Protein AF-A0A174CS62-F1 (afdb_monomer)

Secondary structure (DSSP, 8-state):
---EEE-TTS-EEETTT-SS-TTTTS---------------------------------S--------------PPPHHHHHHHHHHHHHHHHHHHHHHHHHHHHHHHHHHHHHTS--S-------TTS-PPP-EEEEE-SSTTTT-EEEE-SEEEEEESSTTSSEE-TT-TTS-SS-SEEEEEETTTTEEEEEEPTT--EEETTEE--S-EEE-TT-EEEETTEEEEEEESS-TT--PPPTT-

InterPro domains:
  IPR000253 Forkhead-associated (FHA) domain [PF00498] (157-223)
  IPR000253 Forkhead-associated (FHA) domain [PS50006] (156-208)
  IPR008984 SMAD/FHA domain superfamily [SSF49879] (133-232)

pLDDT: mean 73.74, std 23.99, range [27.53, 98.69]

Solvent-accessible surface area (backbone atoms only — not comparable to full-atom values): 15479 Å² total; per-residue (Å²): 135,86,50,74,46,69,45,97,91,67,51,76,40,45,56,84,81,35,96,60,66,82,66,72,79,65,77,84,78,92,79,86,91,81,88,85,84,88,86,89,84,83,90,82,92,82,90,71,87,79,82,83,78,84,82,75,85,80,79,86,88,76,90,74,85,73,79,88,71,87,73,77,82,74,75,79,54,72,69,58,55,53,51,52,53,51,52,50,49,56,49,52,52,53,52,49,54,54,50,53,54,50,50,52,53,52,51,54,52,50,57,63,58,63,77,79,48,103,59,94,64,86,77,80,74,48,96,82,76,60,83,62,69,36,25,34,41,32,26,73,40,75,94,56,47,75,44,74,40,76,33,47,70,39,75,33,36,27,13,30,32,90,89,33,72,40,60,46,71,87,43,85,68,35,39,53,57,60,31,28,31,44,32,34,41,82,91,77,52,45,36,30,41,34,63,24,86,96,45,75,34,28,47,80,88,39,78,48,87,58,73,40,79,58,54,68,70,39,48,40,32,51,48,87,41,36,27,35,32,41,58,54,41,48,91,90,42,66,90,74,68,99,84,121

Mean predicted aligned error: 19.92 Å

Radius of gyration: 28.4 Å; Cα contacts (8 Å, |Δi|>4): 312; chains: 1; bounding box: 66×58×74 Å

Organism: NCBI:txid39488

Sequence (244 aa):
MSRLVKCENGHFYDADKYAKCPNCSRGAGPKKDVVMEGGISTDLDDVKTVAMNIRGNIKSGRSVRIPKVSGRTVKPSNEILAKEEQRMRELQEKIKEHKDSLGEQVTLAKESYEIDNDKTVAVHVFENGIEPVVGWLVCVNGEEKGRDYRLIRGRNRIGRDSDMDVTIRKDQKVTREEHCSVVYDEKSNLTFLVPGNGTLTYYKGEMLRQPQQLCSGDAVEIGETKFIFISFCEGERVWKNEEE

Structure (mmCIF, N/CA/C/O backbone):
data_AF-A0A174CS62-F1
#
_entry.id   AF-A0A174CS62-F1
#
loop_
_atom_site.group_PDB
_atom_site.id
_atom_site.type_symbol
_atom_site.label_atom_id
_atom_site.label_alt_id
_atom_site.label_comp_id
_atom_site.label_asym_id
_atom_site.label_entity_id
_atom_site.label_seq_id
_atom_site.pdbx_PDB_ins_code
_atom_site.Cartn_x
_atom_site.Cartn_y
_atom_site.Cartn_z
_atom_site.occupancy
_atom_site.B_iso_or_equiv
_atom_site.auth_seq_id
_atom_site.auth_comp_id
_atom_site.auth_asym_id
_atom_site.auth_atom_id
_atom_site.pdbx_PDB_model_num
ATOM 1 N N . MET A 1 1 ? -30.212 -15.989 -20.947 1.00 57.16 1 MET A N 1
ATOM 2 C CA . MET A 1 1 ? -29.300 -14.856 -20.680 1.00 57.16 1 MET A CA 1
ATOM 3 C C . MET A 1 1 ? -29.915 -14.087 -19.526 1.00 57.16 1 MET A C 1
ATOM 5 O O . MET A 1 1 ? -31.086 -13.771 -19.636 1.00 57.16 1 MET A O 1
ATOM 9 N N . SER A 1 2 ? -29.207 -13.905 -18.412 1.00 75.25 2 SER A N 1
ATOM 10 C CA . SER A 1 2 ? -29.733 -13.254 -17.199 1.00 75.25 2 SER A CA 1
ATOM 11 C C . SER A 1 2 ? -29.748 -11.731 -17.344 1.00 75.25 2 SER A C 1
ATOM 13 O O . SER A 1 2 ? -28.711 -11.142 -17.667 1.00 75.25 2 SER A O 1
ATOM 15 N N . ARG A 1 3 ? -30.893 -11.089 -17.094 1.00 81.50 3 ARG A N 1
ATOM 16 C CA . ARG A 1 3 ? -31.067 -9.633 -17.180 1.00 81.50 3 ARG A CA 1
ATOM 17 C C . ARG A 1 3 ? -30.660 -8.939 -15.875 1.00 81.50 3 ARG A C 1
ATOM 19 O O . ARG A 1 3 ? -31.467 -8.782 -14.963 1.00 81.50 3 ARG A O 1
ATOM 26 N N . LEU A 1 4 ? -29.419 -8.455 -15.794 1.00 85.06 4 LEU A N 1
ATOM 27 C CA . LEU A 1 4 ? -28.961 -7.622 -14.671 1.00 85.06 4 LEU A CA 1
ATOM 28 C C . LEU A 1 4 ? -29.421 -6.160 -14.803 1.00 85.06 4 LEU A C 1
ATOM 30 O O . LEU A 1 4 ? -29.213 -5.527 -15.835 1.00 85.06 4 LEU A O 1
ATOM 34 N N . VAL A 1 5 ? -29.996 -5.610 -13.731 1.00 87.50 5 VAL A N 1
ATOM 35 C CA . VAL A 1 5 ? -30.449 -4.212 -13.619 1.00 87.50 5 VAL A CA 1
ATOM 36 C C . VAL A 1 5 ? -29.962 -3.579 -12.311 1.00 87.50 5 VAL A C 1
ATOM 38 O O . VAL A 1 5 ? -29.688 -4.281 -11.339 1.00 87.50 5 VAL A O 1
ATOM 41 N N . LYS A 1 6 ? -29.856 -2.247 -12.270 1.00 83.75 6 LYS A N 1
ATOM 42 C CA . LYS A 1 6 ? -29.415 -1.477 -11.094 1.00 83.75 6 LYS A CA 1
ATOM 43 C C . LYS A 1 6 ? -30.618 -0.832 -10.396 1.00 83.75 6 LYS A C 1
ATOM 45 O O . LYS A 1 6 ? -31.476 -0.271 -11.071 1.00 83.75 6 LYS A O 1
ATOM 50 N N . CYS A 1 7 ? -30.710 -0.921 -9.070 1.00 83.62 7 CYS A N 1
ATOM 51 C CA . CYS A 1 7 ? -31.770 -0.267 -8.290 1.00 83.62 7 CYS A CA 1
ATOM 52 C C . CYS A 1 7 ? -31.444 1.198 -7.946 1.00 83.62 7 CYS A C 1
ATOM 54 O O . CYS A 1 7 ? -30.311 1.640 -8.123 1.00 83.62 7 CYS A O 1
ATOM 56 N N . GLU A 1 8 ? -32.416 1.925 -7.384 1.00 78.88 8 GLU A N 1
ATOM 57 C CA . GLU A 1 8 ? -32.277 3.336 -6.967 1.00 78.88 8 GLU A CA 1
ATOM 58 C C . GLU A 1 8 ? -31.183 3.555 -5.906 1.00 78.88 8 GLU A C 1
ATOM 60 O O . GLU A 1 8 ? -30.505 4.575 -5.927 1.00 78.88 8 GLU A O 1
ATOM 65 N N . ASN A 1 9 ? -30.933 2.561 -5.045 1.00 75.88 9 ASN A N 1
ATOM 66 C CA . ASN A 1 9 ? -29.842 2.587 -4.057 1.00 75.88 9 ASN A CA 1
ATOM 67 C C . ASN A 1 9 ? -28.500 2.080 -4.621 1.00 75.88 9 ASN A C 1
ATOM 69 O O . ASN A 1 9 ? -27.555 1.851 -3.875 1.00 75.88 9 ASN A O 1
ATOM 73 N N . GLY A 1 10 ? -28.411 1.855 -5.934 1.00 79.12 10 GLY A N 1
ATOM 74 C CA . GLY A 1 10 ? -27.155 1.589 -6.629 1.00 79.12 10 GLY A CA 1
ATOM 75 C C . GLY A 1 10 ? -26.702 0.127 -6.721 1.00 79.12 10 GLY A C 1
ATOM 76 O O . GLY A 1 10 ? -25.649 -0.132 -7.300 1.00 79.12 10 GLY A O 1
ATOM 77 N N . HIS A 1 11 ? -27.481 -0.838 -6.232 1.00 81.00 11 HIS A N 1
ATOM 78 C CA . HIS A 1 11 ? -27.136 -2.264 -6.297 1.00 81.00 11 HIS A CA 1
ATOM 79 C C . HIS A 1 11 ? -27.563 -2.916 -7.619 1.00 81.00 11 HIS A C 1
ATOM 81 O O . HIS A 1 11 ? -28.677 -2.684 -8.091 1.00 81.00 11 HIS A O 1
ATOM 87 N N . PHE A 1 12 ? -26.726 -3.801 -8.164 1.00 82.38 12 PHE A N 1
ATOM 88 C CA . PHE A 1 12 ? -27.066 -4.638 -9.317 1.00 82.38 12 PHE A CA 1
ATOM 89 C C . PHE A 1 12 ? -27.748 -5.943 -8.878 1.00 82.38 12 PHE A C 1
ATOM 91 O O . PHE A 1 12 ? -27.294 -6.596 -7.939 1.00 82.38 12 PHE A O 1
ATOM 98 N N . TYR A 1 13 ? -28.832 -6.328 -9.552 1.00 84.25 13 TYR A N 1
ATOM 99 C CA . TYR A 1 13 ? -29.566 -7.570 -9.302 1.00 84.25 13 TYR A CA 1
ATOM 100 C C . TYR A 1 13 ? -30.167 -8.139 -10.596 1.00 84.25 13 TYR A C 1
ATOM 102 O O . TYR A 1 13 ? -30.347 -7.419 -11.575 1.00 84.25 13 TYR A O 1
ATOM 110 N N . ASP A 1 14 ? -30.455 -9.440 -10.609 1.00 86.69 14 ASP A N 1
ATOM 111 C CA . ASP A 1 14 ? -31.076 -10.134 -11.745 1.00 86.69 14 ASP A CA 1
ATOM 112 C C . ASP A 1 14 ? -32.602 -9.924 -11.723 1.00 86.69 14 ASP A C 1
ATOM 114 O O . ASP A 1 14 ? -33.288 -10.425 -10.826 1.00 86.69 14 ASP A O 1
ATOM 118 N N . ALA A 1 15 ? -33.122 -9.164 -12.690 1.00 83.25 15 ALA A N 1
ATOM 119 C CA . ALA A 1 15 ? -34.540 -8.825 -12.810 1.00 83.25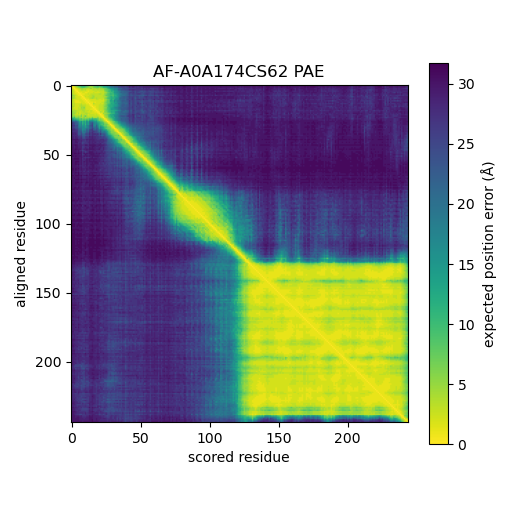 15 ALA A CA 1
ATOM 120 C C . ALA A 1 15 ? -35.412 -10.020 -13.215 1.00 83.25 15 ALA A C 1
ATOM 122 O O . ALA A 1 15 ? -36.615 -10.000 -12.963 1.00 83.25 15 ALA A O 1
ATOM 123 N N . ASP A 1 16 ? -34.818 -11.060 -13.810 1.00 85.62 16 ASP A N 1
ATOM 124 C CA . ASP A 1 16 ? -35.546 -12.279 -14.167 1.00 85.62 16 ASP A CA 1
ATOM 125 C C . ASP A 1 16 ? -35.753 -13.176 -12.934 1.00 85.62 16 ASP A C 1
ATOM 127 O O . ASP A 1 16 ? -36.654 -14.015 -12.910 1.00 85.62 16 ASP A O 1
ATOM 131 N N . LYS A 1 17 ? -34.935 -12.989 -11.885 1.00 82.62 17 LYS A N 1
ATOM 132 C CA . LYS A 1 17 ? -35.002 -13.753 -10.627 1.00 82.62 17 LYS A CA 1
ATOM 133 C C . LYS A 1 17 ? -35.687 -13.012 -9.487 1.00 82.62 17 LYS A C 1
ATOM 135 O O . LYS A 1 17 ? -36.298 -13.651 -8.633 1.00 82.62 17 LYS A O 1
ATOM 140 N N . TYR A 1 18 ? -35.568 -11.688 -9.434 1.00 79.19 18 TYR A N 1
ATOM 141 C CA . TYR A 1 18 ? -36.054 -10.894 -8.309 1.00 79.19 18 TYR A CA 1
ATOM 142 C C . TYR A 1 18 ? -36.850 -9.689 -8.805 1.00 79.19 18 TYR A C 1
ATOM 144 O O . TYR A 1 18 ? -36.336 -8.856 -9.542 1.00 79.19 18 TYR A O 1
ATOM 152 N N . ALA A 1 19 ? -38.096 -9.554 -8.342 1.00 81.94 19 ALA A N 1
ATOM 153 C CA . ALA A 1 19 ? -38.962 -8.428 -8.705 1.00 81.94 19 ALA A CA 1
ATOM 154 C C . ALA A 1 19 ? -38.534 -7.091 -8.060 1.00 81.94 19 ALA A C 1
ATOM 156 O O . ALA A 1 19 ? -38.945 -6.024 -8.508 1.00 81.94 19 ALA A O 1
ATOM 157 N N . LYS A 1 20 ? -37.737 -7.137 -6.983 1.00 79.31 20 LYS A N 1
ATOM 158 C CA . LYS A 1 20 ? -37.178 -5.975 -6.277 1.00 79.31 20 LYS A CA 1
ATOM 159 C C . LYS A 1 20 ? -35.764 -6.291 -5.811 1.00 79.31 20 LYS A C 1
ATOM 161 O O . LYS A 1 20 ? -35.446 -7.447 -5.545 1.00 79.31 20 LYS A O 1
ATOM 166 N N . CYS A 1 21 ? -34.941 -5.254 -5.666 1.00 81.00 21 CYS A N 1
ATOM 167 C CA . CYS A 1 21 ? -33.557 -5.411 -5.242 1.00 81.00 21 CYS A CA 1
ATOM 168 C C . CYS A 1 21 ? -33.460 -6.035 -3.836 1.00 81.00 21 CYS A C 1
ATOM 170 O O . CYS A 1 21 ? -33.859 -5.388 -2.862 1.00 81.00 21 CYS A O 1
ATOM 172 N N . PRO A 1 22 ? -32.884 -7.243 -3.699 1.00 78.62 22 PRO A N 1
ATOM 173 C CA . PRO A 1 22 ? -32.768 -7.924 -2.410 1.00 78.62 22 PRO A CA 1
ATOM 174 C C . PRO A 1 22 ? -31.790 -7.231 -1.446 1.00 78.62 22 PRO A C 1
ATOM 176 O O . PRO A 1 22 ? -31.829 -7.481 -0.243 1.00 78.62 22 PRO A O 1
ATOM 179 N N . ASN A 1 23 ? -30.945 -6.325 -1.949 1.00 77.69 23 ASN A N 1
ATOM 180 C CA . ASN A 1 23 ? -29.927 -5.634 -1.156 1.00 77.69 23 ASN A CA 1
ATOM 181 C C . ASN A 1 23 ? -30.410 -4.303 -0.555 1.00 77.69 23 ASN A C 1
ATOM 183 O O . ASN A 1 23 ? -29.744 -3.763 0.318 1.00 77.69 23 ASN A O 1
ATOM 187 N N . CYS A 1 24 ? -31.577 -3.777 -0.950 1.00 73.06 24 CYS A N 1
ATOM 188 C CA . CYS A 1 24 ? -32.069 -2.497 -0.415 1.00 73.06 24 CYS A CA 1
ATOM 189 C C . CYS A 1 24 ? -32.589 -2.569 1.031 1.00 73.06 24 CYS A C 1
ATOM 191 O O . CYS A 1 24 ? -32.671 -1.538 1.688 1.00 73.06 24 CYS A O 1
ATOM 193 N N . SER A 1 25 ? -32.956 -3.750 1.536 1.00 60.78 25 SER A N 1
ATOM 194 C CA . SER A 1 25 ? -33.529 -3.908 2.887 1.00 60.78 25 SER A CA 1
ATOM 195 C C . SER A 1 25 ? -32.492 -4.258 3.961 1.00 60.78 25 SER A C 1
ATOM 197 O O . SER A 1 25 ? -32.821 -4.284 5.145 1.00 60.78 25 SER A O 1
ATOM 199 N N . ARG A 1 26 ? -31.238 -4.515 3.569 1.00 57.31 26 ARG A N 1
ATOM 200 C CA . ARG A 1 26 ? -30.095 -4.667 4.479 1.00 57.31 26 ARG A CA 1
ATOM 201 C C . ARG A 1 26 ? -29.427 -3.300 4.592 1.00 57.31 26 ARG A C 1
ATOM 203 O O . ARG A 1 26 ? -28.575 -2.951 3.788 1.00 57.31 26 ARG A O 1
ATOM 210 N N . GLY A 1 27 ? -29.965 -2.496 5.506 1.00 44.41 27 GLY A N 1
ATOM 211 C CA . GLY A 1 27 ? -29.785 -1.050 5.574 1.00 44.41 27 GLY A CA 1
ATOM 212 C C . GLY A 1 27 ? -28.342 -0.551 5.471 1.00 44.41 27 GLY A C 1
ATOM 213 O O . GLY A 1 27 ? -27.511 -0.842 6.321 1.00 44.41 27 GLY A O 1
ATOM 214 N N . ALA A 1 28 ? -28.120 0.306 4.482 1.00 40.94 28 ALA A N 1
ATOM 215 C CA . ALA A 1 28 ? -27.140 1.382 4.517 1.00 40.94 28 ALA A CA 1
ATOM 216 C C . ALA A 1 28 ? -27.825 2.612 3.902 1.00 40.94 28 ALA A C 1
ATOM 218 O O . ALA A 1 28 ? -27.715 2.891 2.712 1.00 40.94 28 ALA A O 1
ATOM 219 N N . GLY A 1 29 ? -28.664 3.264 4.710 1.00 37.38 29 GLY A N 1
ATOM 220 C CA . GLY A 1 29 ? -29.205 4.586 4.397 1.00 37.38 29 GLY A CA 1
ATOM 221 C C . GLY A 1 29 ? -28.239 5.676 4.882 1.00 37.38 29 GLY A C 1
ATOM 222 O O . GLY A 1 29 ? -27.525 5.444 5.858 1.00 37.38 29 GLY A O 1
ATOM 223 N N . PRO A 1 30 ? -28.209 6.858 4.246 1.00 41.34 30 PRO A N 1
ATOM 224 C CA . PRO A 1 30 ? -27.247 7.911 4.554 1.00 41.34 30 PRO A CA 1
ATOM 225 C C . PRO A 1 30 ? -27.717 8.771 5.742 1.00 41.34 30 PRO A C 1
ATOM 227 O O . PRO A 1 30 ? -28.907 9.072 5.859 1.00 41.34 30 PRO A O 1
ATOM 230 N N . LYS A 1 31 ? -26.795 9.221 6.601 1.00 38.81 31 LYS A N 1
ATOM 231 C CA . LYS A 1 31 ? -27.009 10.295 7.598 1.00 38.81 31 LYS A CA 1
ATOM 232 C C . LYS A 1 31 ? -25.720 11.129 7.634 1.00 38.81 31 LYS A C 1
ATOM 234 O O . LYS A 1 31 ? -24.667 10.530 7.786 1.00 38.81 31 LYS A O 1
ATOM 239 N N . LYS A 1 32 ? -25.681 12.401 7.211 1.00 30.75 32 LYS A N 1
ATOM 240 C CA . LYS A 1 32 ? -26.275 13.659 7.726 1.00 30.75 32 LYS A CA 1
ATOM 241 C C . LYS A 1 32 ? -25.745 14.066 9.103 1.00 30.75 32 LYS A C 1
ATOM 243 O O . LYS A 1 32 ? -26.031 13.414 10.101 1.00 30.75 32 LYS A O 1
ATOM 248 N N . ASP A 1 33 ? -25.023 15.180 9.069 1.00 31.03 33 ASP A N 1
ATOM 249 C CA . ASP A 1 33 ? -24.291 15.857 10.133 1.00 31.03 33 ASP A CA 1
ATOM 250 C C . ASP A 1 33 ? -25.218 16.414 11.222 1.00 31.03 33 ASP A C 1
ATOM 252 O O . ASP A 1 33 ? -26.234 17.045 10.918 1.00 31.03 33 ASP A O 1
ATOM 256 N N . VAL A 1 34 ? -24.843 16.225 12.492 1.00 31.53 34 VAL A N 1
ATOM 257 C CA . VAL A 1 34 ? -25.368 16.993 13.629 1.00 31.53 34 VAL A CA 1
ATOM 258 C C . VAL A 1 34 ? -24.204 17.326 14.561 1.00 31.53 34 VAL A C 1
ATOM 260 O O . VAL A 1 34 ? -23.614 16.450 15.185 1.00 31.53 34 VAL A O 1
ATOM 263 N N . VAL A 1 35 ? -23.899 18.618 14.625 1.00 30.41 35 VAL A N 1
ATOM 264 C CA . VAL A 1 35 ? -23.094 19.286 15.653 1.00 30.41 35 VAL A CA 1
ATOM 265 C C . VAL A 1 35 ? -24.011 19.564 16.847 1.00 30.41 35 VAL A C 1
ATOM 267 O O . VAL A 1 35 ? -25.149 19.960 16.612 1.00 30.41 35 VAL A O 1
ATOM 270 N N . MET A 1 36 ? -23.542 19.398 18.090 1.00 31.09 36 MET A N 1
ATOM 271 C CA . MET A 1 36 ? -23.784 20.353 19.187 1.00 31.09 36 MET A CA 1
ATOM 272 C C . MET A 1 36 ? -23.008 19.998 20.463 1.00 31.09 36 MET A C 1
ATOM 274 O O . MET A 1 36 ? -22.787 18.837 20.798 1.00 31.09 36 MET A O 1
ATOM 278 N N . GLU A 1 37 ? -22.613 21.078 21.128 1.00 27.80 37 GLU A N 1
ATOM 279 C CA . GLU A 1 37 ? -21.720 21.235 22.269 1.00 27.80 37 GLU A CA 1
ATOM 280 C C . GLU A 1 37 ? -22.291 20.825 23.638 1.00 27.80 37 GLU A C 1
ATOM 282 O O . GLU A 1 37 ? -23.496 20.890 23.873 1.00 27.80 37 GLU A O 1
ATOM 287 N N . GLY A 1 38 ? -21.364 20.604 24.582 1.00 27.53 38 GLY A N 1
ATOM 288 C CA . GLY A 1 38 ? -21.413 21.252 25.898 1.00 27.53 38 GLY A CA 1
ATOM 289 C C . GLY A 1 38 ? -21.743 20.378 27.113 1.00 27.53 38 GLY A C 1
ATOM 290 O O . GLY A 1 38 ? -22.801 19.761 27.179 1.00 27.53 38 GLY A O 1
ATOM 291 N N . GLY A 1 39 ? -20.888 20.461 28.145 1.00 28.28 39 GLY A N 1
ATOM 292 C CA . GLY A 1 39 ? -21.336 20.370 29.544 1.00 28.28 39 GLY A CA 1
ATOM 293 C C . GLY A 1 39 ? -20.525 19.472 30.482 1.00 28.28 39 GLY A C 1
ATOM 294 O O . GLY A 1 39 ? -20.669 18.260 30.463 1.00 28.28 39 GLY A O 1
ATOM 295 N N . ILE A 1 40 ? -19.737 20.111 31.347 1.00 34.47 40 ILE A N 1
ATOM 296 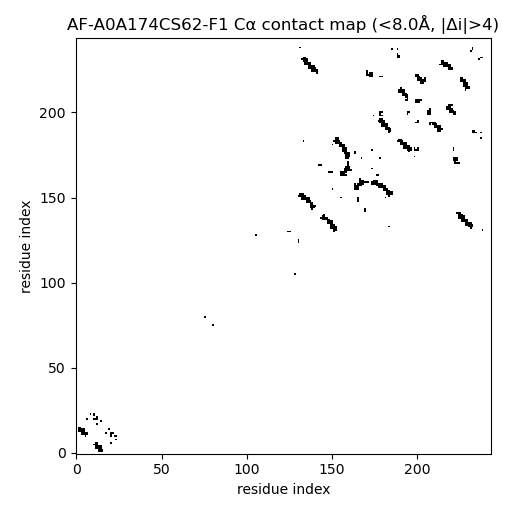C CA . ILE A 1 40 ? -18.875 19.583 32.420 1.00 34.47 40 ILE A CA 1
ATOM 297 C C . ILE A 1 40 ? -19.696 19.157 33.655 1.00 34.47 40 ILE A C 1
ATOM 299 O O . ILE A 1 40 ? -20.617 19.877 34.036 1.00 34.47 40 ILE A O 1
ATOM 303 N N . SER A 1 41 ? -19.282 18.105 34.373 1.00 34.84 41 SER A N 1
ATOM 304 C CA . SER A 1 41 ? -19.375 18.084 35.844 1.00 34.84 41 SER A CA 1
ATOM 305 C C . SER A 1 41 ? -18.295 17.200 36.462 1.00 34.84 41 SER A C 1
ATOM 307 O O . SER A 1 41 ? -18.041 16.090 36.000 1.00 34.84 41 SER A O 1
ATOM 309 N N . THR A 1 42 ? -17.675 17.747 37.497 1.00 34.06 42 THR A N 1
ATOM 310 C CA . THR A 1 42 ? -16.540 17.247 38.260 1.00 34.06 42 THR A CA 1
ATOM 311 C C . THR A 1 42 ? -16.946 16.236 39.338 1.00 34.06 42 THR A C 1
ATOM 313 O O . THR A 1 42 ? -18.105 16.177 39.743 1.00 34.06 42 THR A O 1
ATOM 316 N N . ASP A 1 43 ? -15.924 15.525 39.818 1.00 32.78 43 ASP A N 1
ATOM 317 C CA . ASP A 1 43 ? -15.815 14.856 41.119 1.00 32.78 43 ASP A CA 1
ATOM 318 C C . ASP A 1 43 ? -16.578 13.532 41.311 1.00 32.78 43 ASP A C 1
ATOM 320 O O . ASP A 1 43 ? -17.805 13.482 41.328 1.00 32.78 43 ASP A O 1
ATOM 324 N N . LEU A 1 44 ? -15.827 12.452 41.565 1.00 40.09 44 LEU A N 1
ATOM 325 C CA . LEU A 1 44 ? -15.740 11.805 42.886 1.00 40.09 44 LEU A CA 1
ATOM 326 C C . LEU A 1 44 ? -15.050 10.436 42.778 1.00 40.09 44 LEU A C 1
ATOM 328 O O . LEU A 1 44 ? -15.385 9.595 41.943 1.00 40.09 44 LEU A O 1
ATOM 332 N N . ASP A 1 45 ? -14.076 10.260 43.663 1.00 39.19 45 ASP A N 1
ATOM 333 C CA . ASP A 1 45 ? -13.334 9.043 43.959 1.00 39.19 45 ASP A CA 1
ATOM 334 C C . ASP A 1 45 ? -14.236 7.811 44.188 1.00 39.19 45 ASP A C 1
ATOM 336 O O . ASP A 1 45 ? -15.340 7.938 44.711 1.00 39.19 45 ASP A O 1
ATOM 340 N N . ASP A 1 46 ? -13.698 6.629 43.842 1.00 44.75 46 ASP A N 1
ATOM 341 C CA . ASP A 1 46 ? -14.146 5.246 44.131 1.00 44.75 46 ASP A CA 1
ATOM 342 C C . ASP A 1 46 ? -14.492 4.392 42.892 1.00 44.75 46 ASP A C 1
ATOM 344 O O . ASP A 1 46 ? -15.651 4.069 42.626 1.00 44.75 46 ASP A O 1
ATOM 348 N N . VAL A 1 47 ? -13.476 3.857 42.198 1.00 38.38 47 VAL A N 1
ATOM 349 C CA . VAL A 1 47 ? -13.668 2.663 41.349 1.00 38.38 47 VAL A CA 1
ATOM 350 C C . VAL A 1 47 ? -13.349 1.410 42.164 1.00 38.38 47 VAL A C 1
ATOM 352 O O . VAL A 1 47 ? -12.274 0.818 42.074 1.00 38.38 47 VAL A O 1
ATOM 355 N N . LYS A 1 48 ? -14.320 0.980 42.977 1.00 40.38 48 LYS A N 1
ATOM 356 C CA . LYS A 1 48 ? -14.408 -0.421 43.410 1.00 40.38 48 LYS A CA 1
ATOM 357 C C . LYS A 1 48 ? -14.928 -1.259 42.245 1.00 40.38 48 LYS A C 1
ATOM 359 O O . LYS A 1 48 ? -15.942 -0.946 41.631 1.00 40.38 48 LYS A O 1
ATOM 364 N N . THR A 1 49 ? -14.230 -2.354 41.982 1.00 40.66 49 THR A N 1
ATOM 365 C CA . THR A 1 49 ? -14.594 -3.438 41.068 1.00 40.66 49 THR A CA 1
ATOM 366 C C . THR A 1 49 ? -16.063 -3.846 41.218 1.00 40.66 49 THR A C 1
ATOM 368 O O . THR A 1 49 ? -16.471 -4.399 42.239 1.00 40.66 49 THR A O 1
ATOM 371 N N . VAL A 1 50 ? -16.868 -3.613 40.177 1.00 39.88 50 VAL A N 1
ATOM 372 C CA . VAL A 1 50 ? -18.245 -4.116 40.099 1.00 39.88 50 VAL A CA 1
ATOM 373 C C . VAL A 1 50 ? -18.239 -5.451 39.358 1.00 39.88 50 VAL A C 1
ATOM 375 O O . VAL A 1 50 ? -18.048 -5.511 38.146 1.00 39.88 50 VAL A O 1
ATOM 378 N N . ALA A 1 51 ? -18.476 -6.538 40.093 1.00 35.97 51 ALA A N 1
ATOM 379 C CA . ALA A 1 51 ? -18.841 -7.823 39.513 1.00 35.97 51 ALA A CA 1
ATOM 380 C C . ALA A 1 51 ? -20.235 -7.709 38.867 1.00 35.97 51 ALA A C 1
ATOM 382 O O . ALA A 1 51 ? -21.224 -7.413 39.542 1.00 35.97 51 ALA A O 1
ATOM 383 N N . MET A 1 52 ? -20.329 -7.934 37.554 1.00 37.53 52 MET A N 1
ATOM 384 C CA . MET A 1 52 ? -21.608 -7.937 36.843 1.00 37.53 52 MET A CA 1
ATOM 385 C C . MET A 1 52 ? -22.460 -9.147 37.254 1.00 37.53 52 MET A C 1
ATOM 387 O O . MET A 1 52 ? -22.172 -10.291 36.910 1.00 37.53 52 MET A O 1
ATOM 391 N N . ASN A 1 53 ? -23.564 -8.871 37.952 1.00 33.81 53 ASN A N 1
ATOM 392 C CA . ASN A 1 53 ? -24.675 -9.800 38.144 1.00 33.81 53 ASN A CA 1
ATOM 393 C C . ASN A 1 53 ? -25.464 -9.938 36.832 1.00 33.81 53 ASN A C 1
ATOM 395 O O . ASN A 1 53 ? -26.288 -9.084 36.503 1.00 33.81 53 ASN A O 1
ATOM 399 N N . ILE A 1 54 ? -25.288 -11.045 36.108 1.00 35.62 54 ILE A N 1
ATOM 400 C CA . ILE A 1 54 ? -26.195 -11.407 35.011 1.00 35.62 54 ILE A CA 1
ATOM 401 C C . ILE A 1 54 ? -27.469 -12.014 35.616 1.00 35.62 54 ILE A C 1
ATOM 403 O O . ILE A 1 54 ? -27.592 -13.222 35.813 1.00 35.62 54 ILE A O 1
ATOM 407 N N . ARG A 1 55 ? -28.457 -11.158 35.898 1.00 35.66 55 ARG A N 1
ATOM 408 C CA . ARG A 1 55 ? -29.867 -11.558 36.022 1.00 35.66 55 ARG A CA 1
ATOM 409 C C . ARG A 1 55 ? -30.470 -11.679 34.621 1.00 35.66 55 ARG A C 1
ATOM 411 O O . ARG A 1 55 ? -31.112 -10.763 34.116 1.00 35.66 55 ARG A O 1
ATOM 418 N N . GLY A 1 56 ? -30.249 -12.834 33.999 1.00 32.25 56 GLY A N 1
ATOM 419 C CA . GLY A 1 56 ? -30.949 -13.253 32.789 1.00 32.25 56 GLY A CA 1
ATOM 420 C C . GLY A 1 56 ? -32.359 -13.742 33.119 1.00 32.25 56 GLY A C 1
ATOM 421 O O . GLY A 1 56 ? -32.547 -14.755 33.787 1.00 32.25 56 GLY A O 1
ATOM 422 N N . ASN A 1 57 ? -33.345 -12.992 32.644 1.00 39.62 57 ASN A N 1
ATOM 423 C CA . ASN A 1 57 ? -34.775 -13.247 32.731 1.00 39.62 57 ASN A CA 1
ATOM 424 C C . ASN A 1 57 ? -35.162 -14.451 31.839 1.00 39.62 57 ASN A C 1
ATOM 426 O O . ASN A 1 57 ? -35.424 -14.280 30.647 1.00 39.62 57 ASN A O 1
ATOM 430 N N . ILE A 1 58 ? -35.169 -15.676 32.380 1.00 43.53 58 ILE A N 1
ATOM 431 C CA . ILE A 1 58 ? -35.626 -16.869 31.646 1.00 43.53 58 ILE A CA 1
ATOM 432 C C . ILE A 1 58 ? -37.140 -17.001 31.826 1.00 43.53 58 ILE A C 1
ATOM 434 O O . ILE A 1 58 ? -37.645 -17.201 32.931 1.00 43.53 58 ILE A O 1
ATOM 438 N N . LYS A 1 59 ? -37.858 -16.856 30.710 1.00 41.22 59 LYS A N 1
ATOM 439 C CA . LYS A 1 59 ? -39.313 -16.987 30.616 1.00 41.22 59 LYS A CA 1
ATOM 440 C C . LYS A 1 59 ? -39.777 -18.393 31.020 1.00 41.22 59 LYS A C 1
ATOM 442 O O . LYS A 1 59 ? -39.097 -19.394 30.815 1.00 41.22 59 LYS A O 1
ATOM 447 N N . SER A 1 60 ? -40.969 -18.405 31.596 1.00 40.44 60 SER A N 1
ATOM 448 C CA . SER A 1 60 ? -41.757 -19.529 32.086 1.00 40.44 60 SER A CA 1
ATOM 449 C C . SER A 1 60 ? -41.802 -20.775 31.184 1.00 40.44 60 SER A C 1
ATOM 451 O O . SER A 1 60 ? -41.994 -20.690 29.975 1.00 40.44 60 SER A O 1
ATOM 453 N N . GLY A 1 61 ? -41.798 -21.951 31.829 1.00 44.25 61 GLY A N 1
ATOM 454 C CA . GLY A 1 61 ? -42.704 -23.035 31.431 1.00 44.25 61 GLY A CA 1
ATOM 455 C C . GLY A 1 61 ? -42.129 -24.274 30.739 1.00 44.25 61 GLY A C 1
ATOM 456 O O . GLY A 1 61 ? -42.586 -24.623 29.657 1.00 44.25 61 GLY A O 1
ATOM 457 N N . ARG A 1 62 ? -41.264 -25.045 31.414 1.00 38.00 62 ARG A N 1
ATOM 458 C CA . ARG A 1 62 ? -41.382 -26.521 31.440 1.00 38.00 62 ARG A CA 1
ATOM 459 C C . ARG A 1 62 ? -40.596 -27.087 32.621 1.00 38.00 62 ARG A C 1
ATOM 461 O O . ARG A 1 62 ? -39.377 -26.978 32.674 1.00 38.00 62 ARG A O 1
ATOM 468 N N . SER A 1 63 ? -41.303 -27.663 33.590 1.00 36.97 63 SER A N 1
ATOM 469 C CA . SER A 1 63 ? -40.684 -28.309 34.749 1.00 36.97 63 SER A CA 1
ATOM 470 C C . SER A 1 63 ? -39.978 -29.586 34.288 1.00 36.97 63 SER A C 1
ATOM 472 O O . SER A 1 63 ? -40.627 -30.585 33.978 1.00 36.97 63 SER A O 1
ATOM 474 N N . VAL A 1 64 ? -38.649 -29.547 34.198 1.00 43.72 64 VAL A N 1
ATOM 475 C CA . VAL A 1 64 ? -37.828 -30.755 34.088 1.00 43.72 64 VAL A CA 1
ATOM 476 C C . VAL A 1 64 ? -37.641 -31.285 35.506 1.00 43.72 64 VAL A C 1
ATOM 478 O O . VAL A 1 64 ? -37.118 -30.588 36.374 1.00 43.72 64 VAL A O 1
ATOM 481 N N . ARG A 1 65 ? -38.102 -32.513 35.763 1.00 38.81 65 ARG A N 1
ATOM 482 C CA . ARG A 1 65 ? -37.862 -33.198 37.038 1.00 38.81 65 ARG A CA 1
ATOM 483 C C . ARG A 1 65 ? -36.375 -33.540 37.133 1.00 38.81 65 ARG A C 1
ATOM 485 O O . ARG A 1 65 ? -35.927 -34.509 36.530 1.00 38.81 65 ARG A O 1
ATOM 492 N N . ILE A 1 66 ? -35.623 -32.740 37.883 1.00 41.22 66 ILE A N 1
ATOM 493 C CA . ILE A 1 66 ? -34.242 -33.050 38.263 1.00 41.22 66 ILE A CA 1
ATOM 494 C C . ILE A 1 66 ? -34.304 -34.149 39.339 1.00 41.22 66 ILE A C 1
ATOM 496 O O . ILE A 1 66 ? -34.984 -33.951 40.352 1.00 41.22 66 ILE A O 1
ATOM 500 N N . PRO A 1 67 ? -33.640 -35.306 39.163 1.00 38.97 67 PRO A N 1
ATOM 501 C CA . PRO A 1 67 ? -33.534 -36.302 40.220 1.00 38.97 67 PRO A CA 1
ATOM 502 C C . PRO A 1 67 ? -32.838 -35.674 41.432 1.00 38.97 67 PRO A C 1
ATOM 504 O O . PRO A 1 67 ? -31.755 -35.105 41.299 1.00 38.97 67 PRO A O 1
ATOM 507 N N . LYS A 1 68 ? -33.439 -35.774 42.623 1.00 40.81 68 LYS A N 1
ATOM 508 C CA . LYS A 1 68 ? -32.762 -35.438 43.883 1.00 40.81 68 LYS A CA 1
ATOM 509 C C . LYS A 1 68 ? -31.647 -36.462 44.107 1.00 40.81 68 LYS A C 1
ATOM 511 O O . LYS A 1 68 ? -31.853 -37.481 44.756 1.00 40.81 68 LYS A O 1
ATOM 516 N N . VAL A 1 69 ? -30.468 -36.202 43.552 1.00 48.88 69 VAL A N 1
ATOM 517 C CA . VAL A 1 69 ? -29.252 -36.903 43.954 1.00 48.88 69 VAL A CA 1
ATOM 518 C C . VAL A 1 69 ? -28.783 -36.221 45.231 1.00 48.88 69 VAL A C 1
ATOM 520 O O . VAL A 1 69 ? -28.358 -35.068 45.209 1.00 48.88 69 VAL A O 1
ATOM 523 N N . SER A 1 70 ? -28.908 -36.906 46.367 1.00 47.91 70 SER A N 1
ATOM 524 C CA . SER A 1 70 ? -28.290 -36.488 47.624 1.00 47.91 70 SER A CA 1
ATOM 525 C C . SER A 1 70 ? -26.771 -36.649 47.502 1.00 47.91 70 SER A C 1
ATOM 527 O O . SER A 1 70 ? -26.192 -37.623 47.986 1.00 47.91 70 SER A O 1
ATOM 529 N N . GLY A 1 71 ? -26.127 -35.732 46.783 1.00 41.84 71 GLY A N 1
ATOM 530 C CA . GLY A 1 71 ? -24.678 -35.672 46.678 1.00 41.84 71 GLY A CA 1
ATOM 531 C C . GLY A 1 71 ? -24.100 -35.264 48.026 1.00 41.84 71 GLY A C 1
ATOM 532 O O . GLY A 1 71 ? -24.289 -34.133 48.468 1.00 41.84 71 GLY A O 1
ATOM 533 N N . ARG A 1 72 ? -23.391 -36.178 48.696 1.00 49.44 72 ARG A N 1
ATOM 534 C CA . ARG A 1 72 ? -22.455 -35.781 49.750 1.00 49.44 72 ARG A CA 1
ATOM 535 C C . ARG A 1 72 ? -21.376 -34.941 49.075 1.00 49.44 72 ARG A C 1
ATOM 537 O O . ARG A 1 72 ? -20.610 -35.465 48.272 1.00 49.44 72 ARG A O 1
ATOM 544 N N . THR A 1 73 ? -21.311 -33.652 49.386 1.00 45.34 73 THR A N 1
ATOM 545 C CA . THR A 1 73 ? -20.144 -32.832 49.058 1.00 45.34 73 THR A CA 1
ATOM 546 C C . THR A 1 73 ? -18.974 -33.343 49.888 1.00 45.34 73 THR A C 1
ATOM 548 O O . THR A 1 73 ? -18.887 -33.068 51.086 1.00 45.34 73 THR A O 1
ATOM 551 N N . VAL A 1 74 ? -18.104 -34.137 49.271 1.00 54.50 74 VAL A N 1
ATOM 552 C CA . VAL A 1 74 ? -16.818 -34.503 49.862 1.00 54.50 74 VAL A CA 1
ATOM 553 C C . VAL A 1 74 ? -15.924 -33.276 49.722 1.00 54.50 74 VAL A C 1
ATOM 555 O O . VAL A 1 74 ? -15.570 -32.895 48.609 1.00 54.50 74 VAL A O 1
ATOM 558 N N . LYS A 1 75 ? -15.612 -32.613 50.840 1.00 51.62 75 LYS A N 1
ATOM 559 C CA . LYS A 1 75 ? -14.564 -31.587 50.851 1.00 51.62 75 LYS A CA 1
ATOM 560 C C . LYS A 1 75 ? -13.242 -32.282 50.489 1.00 51.62 75 LYS A C 1
ATOM 562 O O . LYS A 1 75 ? -12.962 -33.318 51.099 1.00 51.62 75 LYS A O 1
ATOM 567 N N . PRO A 1 76 ? -12.468 -31.779 49.511 1.00 56.16 76 PRO A N 1
ATOM 568 C CA . PRO A 1 76 ? -11.168 -32.358 49.197 1.00 56.16 76 PRO A CA 1
ATOM 569 C C . PRO A 1 76 ? -10.297 -32.336 50.456 1.00 56.16 76 PRO A C 1
ATOM 571 O O . PRO A 1 76 ? -10.377 -31.404 51.259 1.00 56.16 76 PRO A O 1
ATOM 574 N N . SER A 1 77 ? -9.523 -33.399 50.674 1.00 62.22 77 SER A N 1
ATOM 575 C CA . SER A 1 77 ? -8.621 -33.475 51.821 1.00 62.22 77 SER A CA 1
ATOM 576 C C . SER A 1 77 ? -7.589 -32.346 51.752 1.00 62.22 77 SER A C 1
ATOM 578 O O . SER A 1 77 ? -7.165 -31.947 50.667 1.00 62.22 77 SER A O 1
ATOM 580 N N . ASN A 1 78 ? -7.158 -31.842 52.913 1.00 67.81 78 ASN A N 1
ATOM 581 C CA . ASN A 1 78 ? -6.191 -30.740 53.003 1.00 67.81 78 ASN A CA 1
ATOM 582 C C . ASN A 1 78 ? -4.881 -31.026 52.237 1.00 67.81 78 ASN A C 1
ATOM 584 O O . ASN A 1 78 ? -4.242 -30.099 51.751 1.00 67.81 78 ASN A O 1
ATOM 588 N N . GLU A 1 79 ? -4.508 -32.299 52.066 1.00 65.94 79 GLU A N 1
ATOM 589 C CA . GLU A 1 79 ? -3.359 -32.712 51.247 1.00 65.94 79 GLU A CA 1
ATOM 590 C C . GLU A 1 79 ? -3.541 -32.465 49.740 1.00 65.94 79 GLU A C 1
ATOM 592 O O . GLU A 1 79 ? -2.564 -32.181 49.050 1.00 65.94 79 GLU A O 1
ATOM 597 N N . ILE A 1 80 ? -4.765 -32.578 49.210 1.00 61.75 80 ILE A N 1
ATOM 598 C CA . ILE A 1 80 ? -5.052 -32.323 47.789 1.00 61.75 80 ILE A CA 1
ATOM 599 C C . ILE A 1 80 ? -4.983 -30.817 47.518 1.00 61.75 80 ILE A C 1
ATOM 601 O O . ILE A 1 80 ? -4.335 -30.404 46.561 1.00 61.75 80 ILE A O 1
ATOM 605 N N . LEU A 1 81 ? -5.556 -30.007 48.414 1.00 65.00 81 LEU A N 1
ATOM 606 C CA . LEU A 1 81 ? -5.504 -28.543 48.335 1.00 65.00 81 LEU A CA 1
ATOM 607 C C . LEU A 1 81 ? -4.060 -28.021 48.394 1.00 65.00 81 LEU A C 1
ATOM 609 O O . LEU 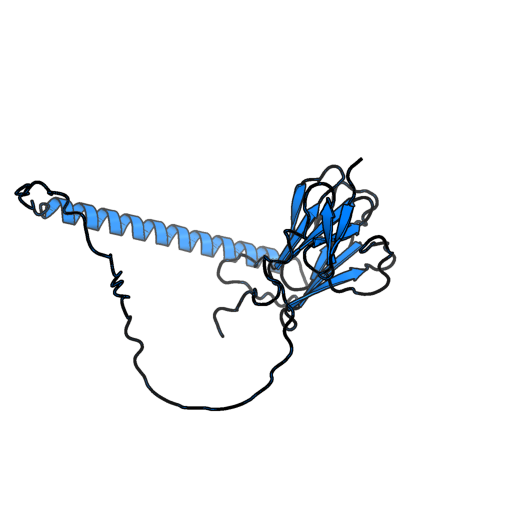A 1 81 ? -3.670 -27.204 47.565 1.00 65.00 81 LEU A O 1
ATOM 613 N N . ALA A 1 82 ? -3.232 -28.558 49.297 1.00 72.38 82 ALA A N 1
ATOM 614 C CA . ALA A 1 82 ? -1.818 -28.188 49.390 1.00 72.38 82 ALA A CA 1
ATOM 615 C C . ALA A 1 82 ? -1.021 -28.540 48.117 1.00 72.38 82 ALA A C 1
ATOM 617 O O . ALA A 1 82 ? -0.190 -27.751 47.665 1.00 72.38 82 ALA A O 1
ATOM 618 N N . LYS A 1 83 ? -1.292 -29.700 47.500 1.00 76.19 83 LYS A N 1
ATOM 619 C CA . LYS A 1 83 ? -0.653 -30.100 46.232 1.00 76.19 83 LYS A CA 1
ATOM 620 C C . LYS A 1 83 ? -1.073 -29.214 45.059 1.00 76.19 83 LYS A C 1
ATOM 622 O O . LYS A 1 83 ? -0.246 -28.907 44.202 1.00 76.19 83 LYS A O 1
ATOM 627 N N . GLU A 1 84 ? -2.336 -28.801 45.005 1.00 67.50 84 GLU A N 1
ATOM 628 C CA . GLU A 1 84 ? -2.836 -27.897 43.963 1.00 67.50 84 GLU A CA 1
ATOM 629 C C . GLU A 1 84 ? -2.280 -26.477 44.116 1.00 67.50 84 GLU A C 1
ATOM 631 O O . GLU A 1 84 ? -1.870 -25.875 43.123 1.00 67.50 84 GLU A O 1
ATOM 636 N N . GLU A 1 85 ? -2.177 -25.967 45.346 1.00 71.38 85 GLU A N 1
ATOM 637 C CA . GLU A 1 85 ? -1.536 -24.678 45.629 1.00 71.38 85 GLU A CA 1
ATOM 638 C C . GLU A 1 85 ? -0.056 -24.679 45.239 1.00 71.38 85 GLU A C 1
ATOM 640 O O . GLU A 1 85 ? 0.423 -23.719 44.632 1.00 71.38 85 GLU A O 1
ATOM 645 N N . GLN A 1 86 ? 0.664 -25.765 45.531 1.00 80.25 86 GLN A N 1
ATOM 646 C CA . GLN A 1 86 ? 2.059 -25.913 45.123 1.00 80.25 86 GLN A CA 1
ATOM 647 C C . GLN A 1 86 ? 2.195 -25.931 43.594 1.00 80.25 86 GLN A C 1
ATOM 649 O O . GLN A 1 86 ? 2.998 -25.184 43.036 1.00 80.25 86 GLN A O 1
ATOM 654 N N . ARG A 1 87 ? 1.343 -26.696 42.900 1.00 78.81 87 ARG A N 1
ATOM 655 C CA . ARG A 1 87 ? 1.323 -26.751 41.432 1.00 78.81 87 ARG A CA 1
ATOM 656 C C . ARG A 1 87 ? 1.007 -25.393 40.798 1.00 78.81 87 ARG A C 1
ATOM 658 O O . ARG A 1 87 ? 1.568 -25.066 39.756 1.00 78.81 87 ARG A O 1
ATOM 665 N N . MET A 1 88 ? 0.124 -24.601 41.409 1.00 60.09 88 MET A N 1
ATOM 666 C CA . MET A 1 88 ? -0.203 -23.249 40.942 1.00 60.09 88 MET A CA 1
ATOM 667 C C . MET A 1 88 ? 0.961 -22.272 41.120 1.00 60.09 88 MET A C 1
ATOM 669 O O . MET A 1 88 ? 1.204 -21.466 40.225 1.00 60.09 88 MET A O 1
ATOM 673 N N . ARG A 1 89 ? 1.714 -22.368 42.223 1.00 77.56 89 ARG A N 1
ATOM 674 C CA . ARG A 1 89 ? 2.926 -21.556 42.435 1.00 77.56 89 ARG A CA 1
ATOM 675 C C . ARG A 1 89 ? 4.014 -21.890 41.419 1.00 77.56 89 ARG A C 1
ATOM 677 O O . ARG A 1 89 ? 4.548 -20.983 40.793 1.00 77.56 89 ARG A O 1
ATOM 684 N N . GLU A 1 90 ? 4.262 -23.177 41.179 1.00 84.88 90 GLU A N 1
ATOM 685 C CA . GLU A 1 90 ? 5.216 -23.630 40.155 1.00 84.88 90 GLU A CA 1
ATOM 686 C C . GLU A 1 90 ? 4.819 -23.155 38.745 1.00 84.88 90 GLU A C 1
ATOM 688 O O . GLU A 1 90 ? 5.676 -22.832 37.924 1.00 84.88 90 GLU A O 1
ATOM 693 N N . LEU A 1 91 ? 3.516 -23.090 38.442 1.00 64.50 91 LEU A N 1
ATOM 694 C CA . LEU A 1 91 ? 3.026 -22.561 37.167 1.00 64.50 91 LEU A CA 1
ATOM 695 C C . LEU A 1 91 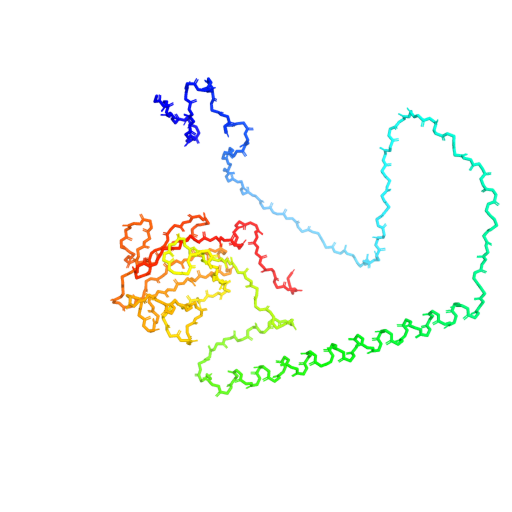? 3.256 -21.047 37.046 1.00 64.50 91 LEU A C 1
ATOM 697 O O . LEU A 1 91 ? 3.641 -20.569 35.982 1.00 64.50 91 LEU A O 1
ATOM 701 N N . GLN A 1 92 ? 3.016 -20.298 38.125 1.00 66.69 92 GLN A N 1
ATOM 702 C CA . GLN A 1 92 ? 3.225 -18.848 38.167 1.00 66.69 92 GLN A CA 1
ATOM 703 C C . GLN A 1 92 ? 4.701 -18.476 38.003 1.00 66.69 92 GLN A C 1
ATOM 705 O O . GLN A 1 92 ? 5.012 -17.520 37.296 1.00 66.69 92 GLN A O 1
ATOM 710 N N . GLU A 1 93 ? 5.603 -19.251 38.603 1.00 83.81 93 GLU A N 1
ATOM 711 C CA . GLU A 1 93 ? 7.048 -19.053 38.479 1.00 83.81 93 GLU A CA 1
ATOM 712 C C . GLU A 1 93 ? 7.526 -19.292 37.039 1.00 83.81 93 GLU A C 1
ATOM 714 O O . GLU A 1 93 ? 8.191 -18.434 36.464 1.00 83.81 93 GLU A O 1
ATOM 719 N N . LYS A 1 94 ? 7.049 -20.361 36.386 1.00 76.94 94 LYS A N 1
ATOM 720 C CA . LYS A 1 94 ? 7.325 -20.622 34.960 1.00 76.94 94 LYS A CA 1
ATOM 721 C C . LYS A 1 94 ? 6.795 -19.529 34.029 1.00 76.94 94 LYS A C 1
ATOM 723 O O . LYS A 1 94 ? 7.445 -19.192 33.044 1.00 76.94 94 LYS A O 1
ATOM 728 N N . ILE A 1 95 ? 5.613 -18.973 34.316 1.00 64.69 95 ILE A N 1
ATOM 729 C CA . ILE A 1 95 ? 5.050 -17.852 33.543 1.00 64.69 95 ILE A CA 1
ATOM 730 C C . ILE A 1 95 ? 5.930 -16.605 33.692 1.00 64.69 95 ILE A C 1
ATOM 732 O O . ILE A 1 95 ? 6.144 -15.891 32.712 1.00 64.69 95 ILE A O 1
ATOM 736 N N . LYS A 1 96 ? 6.455 -16.354 34.896 1.00 77.06 96 LYS A N 1
ATOM 737 C CA . LYS A 1 96 ? 7.357 -15.231 35.162 1.00 77.06 96 LYS A CA 1
ATOM 738 C C . LYS A 1 96 ? 8.675 -15.375 34.396 1.00 77.06 96 LYS A C 1
ATOM 740 O O . LYS A 1 96 ? 9.043 -14.452 33.683 1.00 77.06 96 LYS A O 1
ATOM 745 N N . GLU A 1 97 ? 9.316 -16.541 34.453 1.00 78.25 97 GLU A N 1
ATOM 746 C CA . GLU A 1 97 ? 10.556 -16.810 33.705 1.00 78.25 97 GLU A CA 1
ATOM 747 C C . GLU A 1 97 ? 10.371 -16.634 32.190 1.00 78.25 97 GLU A C 1
ATOM 749 O O . GLU A 1 97 ? 11.216 -16.048 31.514 1.00 78.25 97 GLU A O 1
ATOM 754 N N . HIS A 1 98 ? 9.241 -17.096 31.644 1.00 67.62 98 HIS A N 1
ATOM 755 C CA . HIS A 1 98 ? 8.945 -16.936 30.220 1.00 67.62 98 HIS A CA 1
ATOM 756 C C . HIS A 1 98 ? 8.711 -15.467 29.833 1.00 67.62 98 HIS A C 1
ATOM 758 O O . HIS A 1 98 ? 9.108 -15.044 28.748 1.00 67.62 98 HIS A O 1
ATOM 764 N N . LYS A 1 99 ? 8.096 -14.679 30.726 1.00 62.16 99 LYS A N 1
ATOM 765 C CA . LYS A 1 99 ? 7.895 -13.235 30.545 1.00 62.16 99 LYS A CA 1
ATOM 766 C C . LYS A 1 99 ? 9.223 -12.472 30.573 1.00 62.16 99 LYS A C 1
ATOM 768 O O . LYS A 1 99 ? 9.423 -11.602 29.731 1.00 62.16 99 LYS A O 1
ATOM 773 N N . ASP A 1 100 ? 10.122 -12.825 31.488 1.00 71.38 100 ASP A N 1
ATOM 774 C CA . ASP A 1 100 ? 11.441 -12.194 31.610 1.00 71.38 100 ASP A CA 1
ATOM 775 C C . ASP A 1 100 ? 12.322 -12.526 30.388 1.00 71.38 100 ASP A C 1
ATOM 777 O O . ASP A 1 100 ? 12.929 -11.630 29.803 1.00 71.38 100 ASP A O 1
ATOM 781 N N . SER A 1 101 ? 12.290 -13.779 29.908 1.00 69.31 101 SER A N 1
ATOM 782 C CA . SER A 1 101 ? 12.982 -14.193 28.676 1.00 69.31 101 SER A CA 1
ATOM 783 C C . SER A 1 101 ? 12.451 -13.488 27.422 1.00 69.31 101 SER A C 1
ATOM 785 O O . SER A 1 101 ? 13.231 -13.111 26.547 1.00 69.31 101 SER A O 1
ATOM 787 N N . LEU A 1 102 ? 11.133 -13.276 27.328 1.00 61.28 102 LEU A N 1
ATOM 788 C CA . LEU A 1 102 ? 10.539 -12.502 26.239 1.00 61.28 102 LEU A CA 1
ATOM 789 C C . LEU A 1 102 ? 10.959 -11.027 26.316 1.00 61.28 102 LEU A C 1
ATOM 791 O O . LEU A 1 102 ? 11.275 -10.437 25.288 1.00 61.28 102 LEU A O 1
ATOM 795 N N . GLY A 1 103 ? 11.018 -10.457 27.523 1.00 57.28 103 GLY A N 1
ATOM 796 C CA . GLY A 1 103 ? 11.536 -9.109 27.754 1.00 57.28 103 GLY A CA 1
ATOM 797 C C . GLY A 1 103 ? 12.972 -8.953 27.257 1.00 57.28 103 GLY A C 1
ATOM 798 O O . GLY A 1 103 ? 13.252 -8.031 26.502 1.00 57.28 103 GLY A O 1
ATOM 799 N N . GLU A 1 104 ? 13.855 -9.893 27.592 1.00 61.19 104 GLU A N 1
ATOM 800 C CA . GLU A 1 104 ? 15.262 -9.881 27.170 1.00 61.19 104 GLU A CA 1
ATOM 801 C C . GLU A 1 104 ? 15.432 -10.015 25.646 1.00 61.19 104 GLU A C 1
ATOM 803 O O . GLU A 1 104 ? 16.216 -9.284 25.040 1.00 61.19 104 GLU A O 1
ATOM 808 N N . GLN A 1 105 ? 14.636 -10.875 24.997 1.00 54.56 105 GLN A N 1
ATOM 809 C CA . GLN A 1 105 ? 14.616 -10.986 23.532 1.00 54.56 105 GLN A CA 1
ATOM 810 C C . GLN A 1 105 ? 14.125 -9.698 22.854 1.00 54.56 105 GLN A C 1
ATOM 812 O O . GLN A 1 105 ? 14.655 -9.318 21.809 1.00 54.56 105 GLN A O 1
ATOM 817 N N . VAL A 1 106 ? 13.149 -9.001 23.448 1.00 51.66 106 VAL A N 1
ATOM 818 C CA . VAL A 1 106 ? 12.668 -7.698 22.961 1.00 51.66 106 VAL A CA 1
ATOM 819 C C . VAL A 1 106 ? 13.749 -6.622 23.112 1.00 51.66 106 VAL A C 1
ATOM 821 O O . VAL A 1 106 ? 13.915 -5.808 22.205 1.00 51.66 106 VAL A O 1
ATOM 824 N N . THR A 1 107 ? 14.518 -6.623 24.203 1.00 49.59 107 THR A N 1
ATOM 825 C CA . THR A 1 107 ? 15.632 -5.679 24.404 1.00 49.59 107 THR A CA 1
ATOM 826 C C . THR A 1 107 ? 16.745 -5.895 23.380 1.00 49.59 107 THR A C 1
ATOM 828 O O . THR A 1 107 ? 17.176 -4.941 22.740 1.00 49.59 107 THR A O 1
ATOM 831 N N . LEU A 1 108 ? 17.141 -7.148 23.137 1.00 51.38 108 LEU A N 1
ATOM 832 C CA . LEU A 1 108 ? 18.146 -7.490 22.123 1.00 51.38 108 LEU A CA 1
ATOM 833 C C . LEU A 1 108 ? 17.685 -7.130 20.704 1.00 51.38 108 LEU A C 1
ATOM 835 O O . LEU A 1 108 ? 18.479 -6.655 19.893 1.00 51.38 108 LEU A O 1
ATOM 839 N N . ALA A 1 109 ? 16.396 -7.316 20.404 1.00 50.94 109 ALA A N 1
ATOM 840 C CA . ALA A 1 109 ? 15.822 -6.892 19.133 1.00 50.94 109 ALA A CA 1
ATOM 841 C C . ALA A 1 109 ? 15.883 -5.363 18.968 1.00 50.94 109 ALA A C 1
ATOM 843 O O . ALA A 1 109 ? 16.297 -4.900 17.906 1.00 50.94 109 ALA A O 1
ATOM 844 N N . LYS A 1 110 ? 15.556 -4.587 20.015 1.00 44.50 110 LYS A N 1
ATOM 845 C CA . LYS A 1 110 ? 15.691 -3.117 20.020 1.00 44.50 110 LYS A CA 1
ATOM 846 C C . LYS A 1 110 ? 17.131 -2.674 19.771 1.00 44.50 110 LYS A C 1
ATOM 848 O O . LYS A 1 110 ? 17.368 -1.893 18.857 1.00 44.50 110 LYS A O 1
ATOM 853 N N . GLU A 1 111 ? 18.086 -3.226 20.516 1.00 45.31 111 GLU A N 1
ATOM 854 C CA . GLU A 1 111 ? 19.506 -2.880 20.377 1.00 45.31 111 GLU A CA 1
ATOM 855 C C . GLU A 1 111 ? 20.042 -3.230 18.982 1.00 45.31 111 GLU A C 1
ATOM 857 O O . GLU A 1 111 ? 20.774 -2.446 18.384 1.00 45.31 111 GLU A O 1
ATOM 862 N N . SER A 1 112 ? 19.628 -4.364 18.406 1.00 47.09 112 SER A N 1
ATOM 863 C CA . SER A 1 112 ? 20.029 -4.743 17.044 1.00 47.09 112 SER A CA 1
ATOM 864 C C . SER A 1 112 ? 19.458 -3.829 15.951 1.00 47.09 112 SER A C 1
ATOM 866 O O . SER A 1 112 ? 20.083 -3.677 14.904 1.00 47.09 112 SER A O 1
ATOM 868 N N . TYR A 1 113 ? 18.297 -3.207 16.189 1.00 39.12 113 TYR A N 1
ATOM 869 C CA . TYR A 1 113 ? 17.635 -2.306 15.239 1.00 39.12 113 TYR A CA 1
ATOM 870 C C . TYR A 1 113 ? 18.177 -0.869 15.316 1.00 39.12 113 TYR A C 1
ATOM 872 O O . TYR A 1 113 ? 18.182 -0.160 14.310 1.00 39.12 113 TYR A O 1
ATOM 880 N N . GLU A 1 114 ? 18.662 -0.444 16.487 1.00 43.53 114 GLU A N 1
ATOM 881 C CA . GLU A 1 114 ? 19.251 0.886 16.708 1.00 43.53 114 GLU A CA 1
ATOM 882 C C . GLU A 1 114 ? 20.666 1.035 16.119 1.00 43.53 114 GLU A C 1
ATOM 884 O O . GLU A 1 114 ? 21.097 2.152 15.841 1.00 43.53 114 GLU A O 1
ATOM 889 N N . ILE A 1 115 ? 21.382 -0.067 15.866 1.00 45.16 115 ILE A N 1
ATOM 890 C CA . ILE A 1 115 ? 22.762 -0.029 15.346 1.00 45.16 115 ILE A CA 1
ATOM 891 C C . ILE A 1 115 ? 22.822 0.278 13.831 1.00 45.16 115 ILE A C 1
ATOM 893 O O . ILE A 1 115 ? 23.864 0.724 13.355 1.00 45.16 115 ILE A O 1
ATOM 897 N N . ASP A 1 116 ? 21.731 0.100 13.069 1.00 41.06 116 ASP A N 1
ATOM 898 C CA . ASP A 1 116 ? 21.762 0.151 11.589 1.00 41.06 116 ASP A CA 1
ATOM 899 C C . ASP A 1 116 ? 21.004 1.337 10.952 1.00 41.06 116 ASP A C 1
ATOM 901 O O . ASP A 1 116 ? 20.869 1.417 9.732 1.00 41.06 116 ASP A O 1
ATOM 905 N N . ASN A 1 117 ? 20.494 2.296 11.735 1.00 39.59 117 ASN A N 1
ATOM 906 C CA . ASN A 1 117 ? 19.811 3.466 11.172 1.00 39.59 117 ASN A CA 1
ATOM 907 C C . ASN A 1 117 ? 20.128 4.769 11.918 1.00 39.59 117 ASN A C 1
ATOM 909 O O . ASN A 1 117 ? 19.399 5.183 12.813 1.00 39.59 117 ASN A O 1
ATOM 913 N N . ASP A 1 118 ? 21.099 5.524 11.397 1.00 41.88 118 ASP A N 1
ATOM 914 C CA . ASP A 1 118 ? 21.293 6.974 11.618 1.00 41.88 118 ASP A CA 1
ATOM 915 C C . ASP A 1 118 ? 20.126 7.837 11.057 1.00 41.88 118 ASP A C 1
ATOM 917 O O . ASP A 1 118 ? 20.272 9.006 10.693 1.00 41.88 118 ASP A O 1
ATOM 921 N N . LYS A 1 119 ? 18.925 7.262 10.948 1.00 44.12 119 LYS A N 1
ATOM 922 C CA . LYS A 1 119 ? 17.697 7.939 10.539 1.00 44.12 119 LYS A CA 1
ATOM 923 C C . LYS A 1 119 ? 16.812 8.036 11.769 1.00 44.12 119 LYS A C 1
ATOM 925 O O . LYS A 1 119 ? 16.369 7.027 12.302 1.00 44.12 119 LYS A O 1
ATOM 930 N N . THR A 1 120 ? 16.540 9.263 12.192 1.00 45.12 120 THR A N 1
ATOM 931 C CA . THR A 1 120 ? 15.613 9.631 13.266 1.00 45.12 120 THR A CA 1
ATOM 932 C C . THR A 1 120 ? 14.189 9.156 12.960 1.00 45.12 120 THR A C 1
ATOM 934 O O . THR A 1 120 ? 13.331 9.918 12.518 1.00 45.12 120 THR A O 1
ATOM 937 N N . VAL A 1 121 ? 13.921 7.874 13.191 1.00 43.28 121 VAL A N 1
ATOM 938 C CA . VAL A 1 121 ? 12.570 7.328 13.279 1.00 43.28 121 VAL A CA 1
ATOM 939 C C . VAL A 1 121 ? 12.188 7.422 14.748 1.00 43.28 121 VAL A C 1
ATOM 941 O O . VAL A 1 121 ? 12.859 6.847 15.599 1.00 43.28 121 VAL A O 1
ATOM 944 N N . ALA A 1 122 ? 11.152 8.195 15.071 1.00 38.09 122 ALA A N 1
ATOM 945 C CA . ALA A 1 122 ? 10.579 8.201 16.410 1.00 38.09 122 ALA A CA 1
ATOM 946 C C . ALA A 1 122 ? 10.035 6.793 16.698 1.00 38.09 122 ALA A C 1
ATOM 948 O O . ALA A 1 122 ? 8.936 6.441 16.270 1.00 38.09 122 ALA A O 1
ATOM 949 N N . VAL A 1 123 ? 10.844 5.959 17.353 1.00 45.03 123 VAL A N 1
ATOM 950 C CA . VAL A 1 123 ? 10.481 4.585 17.692 1.00 45.03 123 VAL A CA 1
ATOM 951 C C . VAL A 1 123 ? 9.511 4.634 18.868 1.00 45.03 123 VAL A C 1
ATOM 953 O O . VAL A 1 123 ? 9.897 4.578 20.032 1.00 45.03 123 VAL A O 1
ATOM 956 N N . HIS A 1 124 ? 8.221 4.741 18.574 1.00 49.34 124 HIS A N 1
ATOM 957 C CA . HIS A 1 124 ? 7.190 4.394 19.543 1.00 49.34 124 HIS A CA 1
ATOM 958 C C . HIS A 1 124 ? 7.181 2.868 19.679 1.00 49.34 124 HIS A C 1
ATOM 960 O O . HIS A 1 124 ? 6.471 2.175 18.955 1.00 49.34 124 HIS A O 1
ATOM 966 N N . VAL A 1 125 ? 8.013 2.319 20.561 1.00 51.41 125 VAL A N 1
ATOM 967 C CA . VAL A 1 125 ? 7.985 0.881 20.830 1.00 51.41 125 VAL A CA 1
ATOM 968 C C . VAL A 1 125 ? 6.675 0.554 21.548 1.00 51.41 125 VAL A C 1
ATOM 970 O O . VAL A 1 125 ? 6.473 0.983 22.679 1.00 51.41 125 VAL A O 1
ATOM 973 N N . PHE A 1 126 ? 5.803 -0.229 20.916 1.00 57.81 126 PHE A N 1
ATOM 974 C CA . PHE A 1 126 ? 4.669 -0.831 21.614 1.00 57.81 126 PHE A CA 1
ATOM 975 C C . PHE A 1 126 ? 5.186 -1.806 22.682 1.00 57.81 126 PHE A C 1
ATOM 977 O O . PHE A 1 126 ? 6.116 -2.571 22.423 1.00 57.81 126 PHE A O 1
ATOM 984 N N . GLU A 1 127 ? 4.601 -1.786 23.882 1.00 54.59 127 GLU A N 1
ATOM 985 C CA . GLU A 1 127 ? 5.096 -2.528 25.059 1.00 54.59 127 GLU A CA 1
ATOM 986 C C . GLU A 1 127 ? 5.237 -4.042 24.836 1.00 54.59 127 GLU A C 1
ATOM 988 O O . GLU A 1 127 ? 6.060 -4.705 25.463 1.00 54.59 127 GLU A O 1
ATOM 993 N N . ASN A 1 128 ? 4.457 -4.593 23.910 1.00 67.50 128 ASN A N 1
ATOM 994 C CA . ASN A 1 128 ? 4.455 -6.008 23.547 1.00 67.50 128 ASN A CA 1
ATOM 995 C C . ASN A 1 128 ? 5.383 -6.349 22.361 1.00 67.50 128 ASN A C 1
ATOM 997 O O . ASN A 1 128 ? 5.417 -7.504 21.939 1.00 67.50 128 ASN A O 1
ATOM 1001 N N . GLY A 1 129 ? 6.110 -5.370 21.806 1.00 75.44 129 GLY A N 1
ATOM 1002 C CA . GLY A 1 129 ? 6.989 -5.541 20.644 1.00 75.44 129 GLY A CA 1
ATOM 1003 C C . GLY A 1 129 ? 6.256 -5.825 19.326 1.00 75.44 129 GLY A C 1
ATOM 1004 O O . GLY A 1 129 ? 6.900 -6.138 18.326 1.00 75.44 129 GLY A O 1
ATOM 1005 N N . ILE A 1 130 ? 4.923 -5.737 19.306 1.00 83.75 130 ILE A N 1
ATOM 1006 C CA . ILE A 1 130 ? 4.102 -5.981 18.120 1.00 83.75 130 ILE A CA 1
ATOM 1007 C C . ILE A 1 130 ? 3.612 -4.638 17.601 1.00 83.75 130 ILE A C 1
ATOM 1009 O O . ILE A 1 130 ? 2.809 -3.971 18.247 1.00 83.75 130 ILE A O 1
ATOM 1013 N N . GLU A 1 131 ? 4.049 -4.263 16.402 1.00 88.00 131 GLU A N 1
ATOM 1014 C CA . GLU A 1 131 ? 3.496 -3.089 15.739 1.00 88.00 131 GLU A CA 1
ATOM 1015 C C . GLU A 1 131 ? 2.080 -3.394 15.201 1.00 88.00 131 GLU A C 1
ATOM 1017 O O . GLU A 1 131 ? 1.908 -4.356 14.439 1.00 88.00 131 GLU A O 1
ATOM 1022 N N . PRO A 1 132 ? 1.044 -2.634 15.608 1.00 92.00 132 PRO A N 1
ATOM 1023 C CA . PRO A 1 132 ? -0.332 -2.910 15.233 1.00 92.00 132 PRO A CA 1
ATOM 1024 C C . PRO A 1 132 ? -0.575 -2.786 13.729 1.00 92.00 132 PRO A C 1
ATOM 1026 O O . PRO A 1 132 ? -0.137 -1.845 13.065 1.00 92.00 132 PRO A O 1
ATOM 1029 N N . VAL A 1 133 ? -1.341 -3.736 13.194 1.00 96.06 133 VAL A N 1
ATOM 1030 C CA . VAL A 1 133 ? -1.720 -3.754 11.780 1.00 96.06 133 VAL A CA 1
ATOM 1031 C C . VAL A 1 133 ? -2.825 -2.738 11.509 1.00 96.06 133 VAL A C 1
ATOM 1033 O O . VAL A 1 133 ? -3.875 -2.768 12.146 1.00 96.06 133 VAL A O 1
ATOM 1036 N N . VAL A 1 134 ? -2.621 -1.852 10.541 1.00 97.44 134 VAL A N 1
ATOM 1037 C CA . VAL A 1 134 ? -3.615 -0.834 10.146 1.00 97.44 134 VAL A CA 1
ATOM 1038 C C . VAL A 1 134 ? -4.385 -1.236 8.887 1.00 97.44 134 VAL A C 1
ATOM 1040 O O . VAL A 1 134 ? -5.471 -0.725 8.623 1.00 97.44 134 VAL A O 1
ATOM 1043 N N . GLY A 1 135 ? -3.873 -2.213 8.138 1.00 98.25 135 GLY A N 1
ATOM 1044 C CA . GLY A 1 135 ? -4.533 -2.789 6.972 1.00 98.25 135 GLY A CA 1
ATOM 1045 C C . GLY A 1 135 ? -3.671 -3.829 6.264 1.00 98.25 135 GLY A C 1
ATOM 1046 O O . GLY A 1 135 ? -2.606 -4.214 6.749 1.00 98.25 135 GLY A O 1
ATOM 1047 N N . TRP A 1 136 ? -4.131 -4.271 5.096 1.00 98.69 136 TRP A N 1
ATOM 1048 C CA . TRP A 1 136 ? -3.445 -5.250 4.258 1.00 98.69 136 TRP A CA 1
ATOM 1049 C C . TRP A 1 136 ? -3.479 -4.856 2.788 1.00 98.69 136 TRP A C 1
ATOM 1051 O O . TRP A 1 136 ? -4.469 -4.313 2.298 1.00 98.69 136 TRP A O 1
ATOM 1061 N N . LEU A 1 137 ? -2.430 -5.230 2.063 1.00 98.56 137 LEU A N 1
ATOM 1062 C CA . LEU A 1 137 ? -2.491 -5.422 0.618 1.00 98.56 137 LEU A CA 1
ATOM 1063 C C . LEU A 1 137 ? -2.599 -6.916 0.342 1.00 98.56 137 LEU A C 1
ATOM 1065 O O . LEU A 1 137 ? -1.735 -7.686 0.748 1.00 98.56 137 LEU A O 1
ATOM 1069 N N . VAL A 1 138 ? -3.655 -7.335 -0.346 1.00 98.62 138 VAL A N 1
ATOM 1070 C CA . VAL A 1 138 ? -3.860 -8.738 -0.717 1.00 98.62 138 VAL A CA 1
ATOM 1071 C C . VAL A 1 138 ? -3.570 -8.895 -2.197 1.00 98.62 138 VAL A C 1
ATOM 1073 O O . VAL A 1 138 ? -4.248 -8.298 -3.031 1.00 98.62 138 VAL A O 1
ATOM 1076 N N . CYS A 1 139 ? -2.565 -9.696 -2.530 1.00 98.25 139 CYS A N 1
ATOM 1077 C CA . CYS A 1 139 ? -2.199 -9.982 -3.908 1.00 98.25 139 CYS A CA 1
ATOM 1078 C C . CYS A 1 139 ? -3.282 -10.840 -4.578 1.00 98.25 139 CYS A C 1
ATOM 1080 O O . CYS A 1 139 ? -3.650 -11.902 -4.071 1.00 98.25 139 CYS A O 1
ATOM 1082 N N . VAL A 1 140 ? -3.813 -10.400 -5.722 1.00 98.06 140 VAL A N 1
ATOM 1083 C CA . VAL A 1 140 ? -4.934 -11.076 -6.408 1.00 98.06 140 VAL A CA 1
ATOM 1084 C C . VAL A 1 140 ? -4.568 -11.678 -7.767 1.00 98.06 140 VAL A C 1
ATOM 1086 O O . VAL A 1 140 ? -5.384 -12.397 -8.357 1.00 98.06 140 VAL A O 1
ATOM 1089 N N . ASN A 1 141 ? -3.344 -11.460 -8.249 1.00 97.06 141 ASN A N 1
ATOM 1090 C CA . ASN A 1 141 ? -2.807 -12.049 -9.478 1.00 97.06 141 ASN A CA 1
ATOM 1091 C C . ASN A 1 141 ? -1.337 -12.490 -9.301 1.00 97.06 141 ASN A C 1
ATOM 1093 O O . ASN A 1 141 ? -0.770 -12.381 -8.221 1.00 97.06 141 ASN A O 1
ATOM 1097 N N . GLY A 1 142 ? -0.731 -13.019 -10.365 1.00 90.31 142 GLY A N 1
ATOM 1098 C CA . GLY A 1 142 ? 0.685 -13.389 -10.360 1.00 90.31 142 GLY A CA 1
ATOM 1099 C C . GLY A 1 142 ? 1.026 -14.580 -9.458 1.00 90.31 142 GLY A C 1
ATOM 1100 O O . GLY A 1 142 ? 0.156 -15.313 -8.984 1.00 90.31 142 GLY A O 1
ATOM 1101 N N . GLU A 1 143 ? 2.326 -14.788 -9.247 1.00 89.44 143 GLU A N 1
ATOM 1102 C CA . GLU A 1 143 ? 2.858 -15.929 -8.489 1.00 89.44 143 GLU A CA 1
ATOM 1103 C C . GLU A 1 143 ? 2.595 -15.861 -6.983 1.00 89.44 143 GLU A C 1
ATOM 1105 O O . GLU A 1 143 ? 2.625 -16.889 -6.311 1.00 89.44 143 GLU A O 1
ATOM 1110 N N . GLU A 1 144 ? 2.373 -14.662 -6.443 1.00 94.44 144 GLU A N 1
ATOM 1111 C CA . GLU A 1 144 ? 2.095 -14.451 -5.017 1.00 94.44 144 GLU A CA 1
ATOM 1112 C C . GLU A 1 144 ? 0.595 -14.290 -4.743 1.00 94.44 144 GLU A C 1
ATOM 1114 O O . GLU A 1 144 ? 0.204 -13.824 -3.676 1.00 94.44 144 GLU A O 1
ATOM 1119 N N . LYS A 1 145 ? -0.267 -14.683 -5.689 1.00 97.25 145 LYS A N 1
ATOM 1120 C CA . LYS A 1 145 ? -1.720 -14.604 -5.532 1.00 97.25 145 LYS A CA 1
ATOM 1121 C C . LYS A 1 145 ? -2.183 -15.274 -4.232 1.00 97.25 145 LYS A C 1
ATOM 1123 O O . LYS A 1 145 ? -1.891 -16.440 -3.980 1.00 97.25 145 LYS A O 1
ATOM 1128 N N . GLY A 1 146 ? -2.979 -14.545 -3.454 1.00 96.31 146 GLY A N 1
ATOM 1129 C CA . GLY A 1 146 ? -3.498 -14.956 -2.149 1.00 96.31 146 GLY A CA 1
ATOM 1130 C C . GLY A 1 146 ? -2.608 -14.561 -0.971 1.00 96.31 146 GLY A C 1
ATOM 1131 O O . GLY A 1 146 ? -3.064 -14.652 0.164 1.00 96.31 146 GLY A O 1
ATOM 1132 N N . ARG A 1 147 ? -1.376 -14.097 -1.217 1.00 97.56 147 ARG A N 1
ATOM 1133 C CA . ARG A 1 147 ? -0.498 -13.562 -0.177 1.00 97.56 147 ARG A CA 1
ATOM 1134 C C . ARG A 1 147 ? -1.005 -12.208 0.306 1.00 97.56 147 ARG A C 1
ATOM 1136 O O . ARG A 1 147 ? -1.306 -11.330 -0.506 1.00 97.56 147 ARG A O 1
ATOM 1143 N N . ASP A 1 148 ? -1.055 -12.036 1.618 1.00 97.94 148 ASP A N 1
ATOM 1144 C CA . ASP A 1 148 ? -1.266 -10.748 2.258 1.00 97.94 148 ASP A CA 1
ATOM 1145 C C . ASP A 1 148 ? 0.065 -10.099 2.663 1.00 97.94 148 ASP A C 1
ATOM 1147 O O . ASP A 1 148 ? 1.055 -10.765 2.979 1.00 97.94 148 ASP A O 1
ATOM 1151 N N . TYR A 1 149 ? 0.069 -8.772 2.650 1.00 98.19 149 TYR A N 1
ATOM 1152 C CA . TYR A 1 149 ? 1.145 -7.939 3.163 1.00 98.19 149 TYR A CA 1
ATOM 1153 C C . TYR A 1 149 ? 0.542 -7.013 4.207 1.00 98.19 149 TYR A C 1
ATOM 1155 O O . TYR A 1 149 ? -0.357 -6.226 3.902 1.00 98.19 149 TYR A O 1
ATOM 1163 N N . ARG A 1 150 ? 1.012 -7.149 5.447 1.00 98.06 150 ARG A N 1
ATOM 1164 C CA . ARG A 1 150 ? 0.545 -6.349 6.582 1.00 98.06 150 ARG A CA 1
ATOM 1165 C C . ARG A 1 150 ? 1.092 -4.932 6.462 1.00 98.06 150 ARG A C 1
ATOM 1167 O O . ARG A 1 150 ? 2.278 -4.758 6.211 1.00 98.06 150 ARG A O 1
ATOM 1174 N N . LEU A 1 151 ? 0.223 -3.954 6.669 1.00 98.12 151 LEU A N 1
ATOM 1175 C CA . LEU A 1 151 ? 0.576 -2.544 6.741 1.00 98.12 151 LEU A CA 1
ATOM 1176 C C . LEU A 1 151 ? 0.566 -2.104 8.198 1.00 98.12 151 LEU A C 1
ATOM 1178 O O . LEU A 1 151 ? -0.336 -2.474 8.955 1.00 98.12 151 LEU A O 1
ATOM 1182 N N . ILE A 1 152 ? 1.543 -1.289 8.563 1.00 95.88 152 ILE A N 1
ATOM 1183 C CA . ILE A 1 152 ? 1.664 -0.663 9.877 1.00 95.88 152 ILE A CA 1
ATOM 1184 C C . ILE A 1 152 ? 1.378 0.836 9.784 1.00 95.88 152 ILE A C 1
ATOM 1186 O O . ILE A 1 152 ? 1.153 1.381 8.698 1.00 95.88 152 ILE A O 1
ATOM 1190 N N . ARG A 1 153 ? 1.341 1.511 10.933 1.00 92.75 153 ARG A N 1
ATOM 1191 C CA . ARG A 1 153 ? 1.171 2.965 10.989 1.00 92.75 153 ARG A CA 1
ATOM 1192 C C . ARG A 1 153 ? 2.282 3.711 10.245 1.00 92.75 153 ARG A C 1
ATOM 1194 O O . ARG A 1 153 ? 3.382 3.200 10.049 1.00 92.75 153 ARG A O 1
ATOM 1201 N N . GLY A 1 154 ? 1.999 4.953 9.864 1.00 95.00 154 GLY A N 1
ATOM 1202 C CA . GLY A 1 154 ? 2.957 5.775 9.139 1.00 95.00 154 GLY A CA 1
ATOM 1203 C C . GLY A 1 154 ? 3.165 5.280 7.710 1.00 95.00 154 GLY A C 1
ATOM 1204 O O . GLY A 1 154 ? 2.225 4.839 7.047 1.00 95.00 154 GLY A O 1
ATOM 1205 N N . ARG A 1 155 ? 4.391 5.422 7.200 1.00 97.25 155 ARG A N 1
ATOM 1206 C CA . ARG A 1 155 ? 4.732 5.158 5.797 1.00 97.25 155 ARG A CA 1
ATOM 1207 C C . ARG A 1 155 ? 5.268 3.740 5.620 1.00 97.25 155 ARG A C 1
ATOM 1209 O O . ARG A 1 155 ? 6.311 3.419 6.165 1.00 97.25 155 ARG A O 1
ATOM 1216 N N . ASN A 1 156 ? 4.599 2.962 4.773 1.00 98.25 156 ASN A N 1
ATOM 1217 C CA . ASN A 1 156 ? 5.007 1.625 4.347 1.00 98.25 156 ASN A CA 1
ATOM 1218 C C . ASN A 1 156 ? 5.560 1.719 2.920 1.00 98.25 156 ASN A C 1
ATOM 1220 O O . ASN A 1 156 ? 4.792 1.907 1.970 1.00 98.25 156 ASN A O 1
ATOM 1224 N N . ARG A 1 157 ? 6.880 1.628 2.757 1.00 98.44 157 ARG A N 1
ATOM 1225 C CA . ARG A 1 157 ? 7.566 1.617 1.461 1.00 98.44 157 ARG A CA 1
ATOM 1226 C C . ARG A 1 157 ? 7.374 0.269 0.779 1.00 98.44 157 ARG A C 1
ATOM 1228 O O . ARG A 1 157 ? 7.600 -0.784 1.373 1.00 98.44 157 ARG A O 1
ATOM 1235 N N . ILE A 1 158 ? 6.979 0.314 -0.486 1.00 98.50 158 ILE A N 1
ATOM 1236 C CA . ILE A 1 158 ? 6.729 -0.868 -1.305 1.00 98.50 158 ILE A CA 1
ATOM 1237 C C . ILE A 1 158 ? 7.783 -0.926 -2.397 1.00 98.50 158 ILE A C 1
ATOM 1239 O O . ILE A 1 158 ? 7.921 0.016 -3.173 1.00 98.50 158 ILE A O 1
ATOM 1243 N N . GLY A 1 159 ? 8.494 -2.040 -2.491 1.00 98.00 159 GLY A N 1
ATOM 1244 C CA . GLY A 1 159 ? 9.508 -2.256 -3.517 1.00 98.00 159 GLY A CA 1
ATOM 1245 C C . GLY A 1 159 ? 9.907 -3.722 -3.592 1.00 98.00 159 GLY A C 1
ATOM 1246 O O . GLY A 1 159 ? 9.215 -4.599 -3.074 1.00 98.00 159 GLY A O 1
ATOM 1247 N N . ARG A 1 160 ? 11.005 -4.009 -4.281 1.00 97.25 160 ARG A N 1
ATOM 1248 C CA . ARG A 1 160 ? 11.451 -5.378 -4.563 1.00 97.25 160 ARG A CA 1
ATOM 1249 C C . ARG A 1 160 ? 12.599 -5.833 -3.667 1.00 97.25 160 ARG A C 1
ATOM 1251 O O . ARG A 1 160 ? 12.758 -7.045 -3.486 1.00 97.25 160 ARG A O 1
ATOM 1258 N N . ASP A 1 161 ? 13.364 -4.900 -3.112 1.00 96.94 161 ASP A N 1
ATOM 1259 C CA . ASP A 1 161 ? 14.478 -5.204 -2.218 1.00 96.94 161 ASP A CA 1
ATOM 1260 C C . ASP A 1 161 ? 13.998 -5.537 -0.801 1.00 96.94 161 ASP A C 1
ATOM 1262 O O . ASP A 1 161 ? 12.878 -5.234 -0.383 1.00 96.94 161 ASP A O 1
ATOM 1266 N N . SER A 1 162 ? 14.840 -6.263 -0.069 1.00 93.62 162 SER A N 1
ATOM 1267 C CA . SER A 1 162 ? 14.503 -6.825 1.241 1.00 93.62 162 SER A CA 1
ATOM 1268 C C . SER A 1 162 ? 14.422 -5.802 2.373 1.00 93.62 162 SER A C 1
ATOM 1270 O O . SER A 1 162 ? 13.969 -6.167 3.451 1.00 93.62 162 SER A O 1
ATOM 1272 N N . ASP A 1 163 ? 14.880 -4.575 2.146 1.00 93.19 163 ASP A N 1
ATOM 1273 C CA . ASP A 1 163 ? 14.847 -3.438 3.073 1.00 93.19 163 ASP A CA 1
ATOM 1274 C C . ASP A 1 163 ? 13.537 -2.623 2.988 1.00 93.19 163 ASP A C 1
ATOM 1276 O O . ASP A 1 163 ? 13.338 -1.653 3.726 1.00 93.19 163 ASP A O 1
ATOM 1280 N N . MET A 1 164 ? 12.639 -2.996 2.070 1.00 96.69 164 MET A N 1
ATOM 1281 C CA . MET A 1 164 ? 11.305 -2.414 1.936 1.00 96.69 164 MET A CA 1
ATOM 1282 C C . MET A 1 164 ? 10.338 -3.004 2.964 1.00 96.69 164 MET A C 1
ATOM 1284 O O . MET A 1 164 ? 10.395 -4.197 3.260 1.00 96.69 164 MET A O 1
ATOM 1288 N N . ASP A 1 165 ? 9.386 -2.194 3.430 1.00 97.19 165 ASP A N 1
ATOM 1289 C CA . ASP A 1 165 ? 8.370 -2.625 4.400 1.00 97.19 165 ASP A CA 1
ATOM 1290 C C . ASP A 1 165 ? 7.414 -3.664 3.781 1.00 97.19 165 ASP A C 1
ATOM 1292 O O . ASP A 1 165 ? 7.016 -4.641 4.417 1.00 97.19 165 ASP A O 1
ATOM 1296 N N . VAL A 1 166 ? 7.092 -3.492 2.493 1.00 97.62 166 VAL A N 1
ATOM 1297 C CA . VAL A 1 166 ? 6.352 -4.461 1.676 1.00 97.62 166 VAL A CA 1
ATOM 1298 C C . VAL A 1 166 ? 7.212 -4.878 0.488 1.00 97.62 166 VAL A C 1
ATOM 1300 O O . VAL A 1 166 ? 7.419 -4.106 -0.451 1.00 97.62 166 VAL A O 1
ATOM 1303 N N . THR A 1 167 ? 7.688 -6.126 0.505 1.00 97.81 167 THR A N 1
ATOM 1304 C CA . THR A 1 167 ? 8.572 -6.649 -0.543 1.00 97.81 167 THR A CA 1
ATOM 1305 C C . THR A 1 167 ? 7.843 -7.508 -1.583 1.00 97.81 167 THR A C 1
ATOM 1307 O O . THR A 1 167 ? 7.396 -8.615 -1.277 1.00 97.81 167 THR A O 1
ATOM 1310 N N . ILE A 1 168 ? 7.837 -7.074 -2.846 1.00 96.38 168 ILE A N 1
ATOM 1311 C CA . ILE A 1 168 ? 7.277 -7.808 -3.996 1.00 96.38 168 ILE A CA 1
ATOM 1312 C C . ILE A 1 168 ? 8.424 -8.431 -4.809 1.00 96.38 168 ILE A C 1
ATOM 1314 O O . ILE A 1 168 ? 8.844 -7.915 -5.843 1.00 96.38 168 ILE A O 1
ATOM 1318 N N . ARG A 1 169 ? 8.992 -9.546 -4.330 1.00 94.06 169 ARG A N 1
ATOM 1319 C CA . ARG A 1 169 ? 10.269 -10.087 -4.856 1.00 94.06 169 ARG A CA 1
ATOM 1320 C C . ARG A 1 169 ? 10.191 -10.625 -6.283 1.00 94.06 169 ARG A C 1
ATOM 1322 O O . ARG A 1 169 ? 11.197 -10.637 -6.994 1.00 94.06 169 ARG A O 1
ATOM 1329 N N . LYS A 1 170 ? 9.027 -11.142 -6.669 1.00 93.81 170 LYS A N 1
ATOM 1330 C CA . LYS A 1 170 ? 8.867 -11.937 -7.893 1.00 93.81 170 LYS A CA 1
ATOM 1331 C C . LYS A 1 170 ? 8.556 -11.109 -9.138 1.00 93.81 170 LYS A C 1
ATOM 1333 O O . LYS A 1 170 ? 8.710 -11.612 -10.245 1.00 93.81 170 LYS A O 1
ATOM 1338 N N . ASP A 1 171 ? 8.179 -9.848 -8.970 1.00 95.00 171 ASP A N 1
ATOM 1339 C CA . ASP A 1 171 ? 7.795 -8.970 -10.069 1.00 95.00 171 ASP A CA 1
ATOM 1340 C C . ASP A 1 171 ? 8.966 -8.074 -10.492 1.00 95.00 171 ASP A C 1
ATOM 1342 O O . ASP A 1 171 ? 9.356 -7.150 -9.783 1.00 95.00 171 ASP A O 1
ATOM 1346 N N . GLN A 1 172 ? 9.543 -8.338 -11.667 1.00 94.88 172 GLN A N 1
ATOM 1347 C CA . GLN A 1 172 ? 10.703 -7.587 -12.165 1.00 94.88 172 GLN A CA 1
ATOM 1348 C C . GLN A 1 172 ? 10.367 -6.166 -12.639 1.00 94.88 172 GLN A C 1
ATOM 1350 O O . GLN A 1 172 ? 11.289 -5.382 -12.875 1.00 94.88 172 GLN A O 1
ATOM 1355 N N . LYS A 1 173 ? 9.082 -5.816 -12.790 1.00 96.19 173 LYS A N 1
ATOM 1356 C CA . LYS A 1 173 ? 8.651 -4.443 -13.094 1.00 96.19 173 LYS A CA 1
ATOM 1357 C C . LYS A 1 173 ? 8.586 -3.566 -11.846 1.00 96.19 173 LYS A C 1
ATOM 1359 O O . LYS A 1 173 ? 8.565 -2.342 -11.976 1.00 96.19 173 LYS A O 1
ATOM 1364 N N . VAL A 1 174 ? 8.603 -4.165 -10.656 1.00 97.12 174 VAL A N 1
ATOM 1365 C CA . VAL A 1 174 ? 8.727 -3.435 -9.394 1.00 97.12 174 VAL A CA 1
ATOM 1366 C C . VAL A 1 174 ? 10.183 -3.006 -9.196 1.00 97.12 174 VAL A C 1
ATOM 1368 O O . VAL A 1 174 ? 11.135 -3.769 -9.415 1.00 97.12 174 VAL A O 1
ATOM 1371 N N . THR A 1 175 ? 10.367 -1.747 -8.799 1.00 97.56 175 THR A N 1
ATOM 1372 C CA . THR A 1 175 ? 11.693 -1.182 -8.526 1.00 97.56 175 THR A CA 1
ATOM 1373 C C . THR A 1 175 ? 12.284 -1.818 -7.280 1.00 97.56 175 THR A C 1
ATOM 1375 O O . THR A 1 175 ? 11.559 -2.265 -6.398 1.00 97.56 175 THR A O 1
ATOM 1378 N N . ARG A 1 176 ? 13.614 -1.870 -7.222 1.00 95.62 176 ARG A N 1
ATOM 1379 C CA . ARG A 1 176 ? 14.353 -2.353 -6.051 1.00 95.62 176 ARG A CA 1
ATOM 1380 C C . ARG A 1 176 ? 14.005 -1.537 -4.809 1.00 95.62 176 ARG A C 1
ATOM 1382 O O . ARG A 1 176 ? 13.450 -2.080 -3.861 1.00 95.62 176 ARG A O 1
ATOM 1389 N N . GLU A 1 177 ? 14.208 -0.232 -4.917 1.00 96.31 177 GLU A N 1
ATOM 1390 C CA . GLU A 1 177 ? 13.815 0.769 -3.928 1.00 96.31 177 GLU A CA 1
ATOM 1391 C C . GLU A 1 177 ? 12.309 1.093 -4.000 1.00 96.31 177 GLU A C 1
ATOM 1393 O O . GLU A 1 177 ? 11.549 0.463 -4.744 1.00 96.31 177 GLU A O 1
ATOM 1398 N N . GLU A 1 178 ? 11.891 2.112 -3.244 1.00 96.75 178 GLU A N 1
ATOM 1399 C CA . GLU A 1 178 ? 10.503 2.552 -3.080 1.00 96.75 178 GLU A CA 1
ATOM 1400 C C . GLU A 1 178 ? 9.806 2.835 -4.424 1.00 96.75 178 GLU A C 1
ATOM 1402 O O . GLU A 1 178 ? 9.928 3.906 -5.021 1.00 96.75 178 GLU A O 1
ATOM 1407 N N . HIS A 1 179 ? 9.020 1.859 -4.881 1.00 97.94 179 HIS A N 1
ATOM 1408 C CA . HIS A 1 179 ? 8.170 1.968 -6.059 1.00 97.94 179 HIS A CA 1
ATOM 1409 C C . HIS A 1 179 ? 6.969 2.864 -5.793 1.00 97.94 179 HIS A C 1
ATOM 1411 O O . HIS A 1 179 ? 6.577 3.676 -6.623 1.00 97.94 179 HIS A O 1
ATOM 1417 N N . CYS A 1 180 ? 6.370 2.701 -4.626 1.00 98.50 180 CYS A N 1
ATOM 1418 C CA . CYS A 1 180 ? 5.333 3.554 -4.080 1.00 98.50 180 CYS A CA 1
ATOM 1419 C C . CYS A 1 180 ? 5.286 3.326 -2.574 1.00 98.50 180 CYS A C 1
ATOM 1421 O O . CYS A 1 180 ? 6.022 2.502 -2.030 1.00 98.50 180 CYS A O 1
ATOM 1423 N N . SER A 1 181 ? 4.376 4.011 -1.897 1.00 98.56 181 SER A N 1
ATOM 1424 C CA . SER A 1 181 ? 4.116 3.733 -0.489 1.00 98.56 181 SER A CA 1
ATOM 1425 C C . SER A 1 181 ? 2.641 3.807 -0.161 1.00 98.56 181 SER A C 1
ATOM 1427 O O . SER A 1 181 ? 1.875 4.508 -0.827 1.00 98.56 181 SER A O 1
ATOM 1429 N N . VAL A 1 182 ? 2.273 3.112 0.907 1.00 98.62 182 VAL A N 1
ATOM 1430 C CA . VAL A 1 182 ? 0.989 3.287 1.572 1.00 98.62 182 VAL A CA 1
ATOM 1431 C C . VAL A 1 182 ? 1.241 3.968 2.909 1.00 98.62 182 VAL A C 1
ATOM 1433 O O . VAL A 1 182 ? 2.040 3.497 3.717 1.00 98.62 182 VAL A O 1
ATOM 1436 N N . VAL A 1 183 ? 0.580 5.098 3.132 1.00 98.25 183 VAL A N 1
ATOM 1437 C CA . VAL A 1 183 ? 0.726 5.910 4.339 1.00 98.25 183 VAL A CA 1
ATOM 1438 C C . VAL A 1 183 ? -0.574 5.873 5.119 1.00 98.25 183 VAL A C 1
ATOM 1440 O O . VAL A 1 183 ? -1.603 6.277 4.589 1.00 98.25 183 VAL A O 1
ATOM 1443 N N . TYR A 1 184 ? -0.533 5.423 6.367 1.00 97.44 184 TYR A N 1
ATOM 1444 C CA . TYR A 1 184 ? -1.634 5.595 7.308 1.00 97.44 184 TYR A CA 1
ATOM 1445 C C . TYR A 1 184 ? -1.336 6.771 8.238 1.00 97.44 184 TYR A C 1
ATOM 1447 O O . TYR A 1 184 ? -0.304 6.780 8.912 1.00 97.44 184 TYR A O 1
ATOM 1455 N N . ASP A 1 185 ? -2.233 7.756 8.254 1.00 91.81 185 ASP A N 1
ATOM 1456 C CA . ASP A 1 185 ? -2.183 8.891 9.172 1.00 91.81 185 ASP A CA 1
ATOM 1457 C C . ASP A 1 185 ? -3.130 8.656 10.353 1.00 91.81 185 ASP A C 1
ATOM 1459 O O . ASP A 1 185 ? -4.351 8.623 10.196 1.00 91.81 185 ASP A O 1
ATOM 1463 N N . GLU A 1 186 ? -2.555 8.527 11.547 1.00 90.50 186 GLU A N 1
ATOM 1464 C CA . GLU A 1 186 ? -3.284 8.281 12.794 1.00 90.50 186 GLU A CA 1
ATOM 1465 C C . GLU A 1 186 ? -4.232 9.427 13.153 1.00 90.50 186 GLU A C 1
ATOM 1467 O O . GLU A 1 186 ? -5.302 9.185 13.705 1.00 90.50 186 GLU A O 1
ATOM 1472 N N . LYS A 1 187 ? -3.871 10.671 12.811 1.00 88.75 187 LYS A N 1
ATOM 1473 C CA . LYS A 1 187 ? -4.667 11.848 13.184 1.00 88.75 187 LYS A CA 1
ATOM 1474 C C . LYS A 1 187 ? -5.965 11.930 12.399 1.00 88.75 187 LYS A C 1
ATOM 1476 O O . LYS A 1 187 ? -7.007 12.245 12.965 1.00 88.75 187 LYS A O 1
ATOM 1481 N N . SER A 1 188 ? -5.898 11.685 11.093 1.00 91.19 188 SER A N 1
ATOM 1482 C CA . SER A 1 188 ? -7.085 11.684 10.235 1.00 91.19 188 SER A CA 1
ATOM 1483 C C . SER A 1 188 ? -7.788 10.327 10.166 1.00 91.19 188 SER A C 1
ATOM 1485 O O . SER A 1 188 ? -8.920 10.273 9.692 1.00 91.19 188 SER A O 1
ATOM 1487 N N . ASN A 1 189 ? -7.155 9.248 10.643 1.00 94.12 189 ASN A N 1
ATOM 1488 C CA . ASN A 1 189 ? -7.601 7.865 10.444 1.00 94.12 189 ASN A CA 1
ATOM 1489 C C . ASN A 1 189 ? -7.822 7.531 8.954 1.00 94.12 189 ASN A C 1
ATOM 1491 O O . ASN A 1 189 ? -8.775 6.844 8.580 1.00 94.12 189 ASN A O 1
ATOM 1495 N N . LEU A 1 190 ? -6.962 8.070 8.084 1.00 95.00 190 LEU A N 1
ATOM 1496 C CA . LEU A 1 190 ? -7.029 7.866 6.640 1.00 95.00 190 LEU A CA 1
ATOM 1497 C C . LEU A 1 190 ? -5.762 7.191 6.123 1.00 95.00 190 LEU A C 1
ATOM 1499 O O . LEU A 1 190 ? -4.649 7.427 6.596 1.00 95.00 190 LEU A O 1
ATOM 1503 N N . THR A 1 191 ? -5.942 6.369 5.093 1.00 97.69 191 THR A N 1
ATOM 1504 C CA . THR A 1 191 ? -4.850 5.728 4.365 1.00 97.69 191 THR A CA 1
ATOM 1505 C C . THR A 1 191 ? -4.707 6.346 2.981 1.00 97.69 191 THR A C 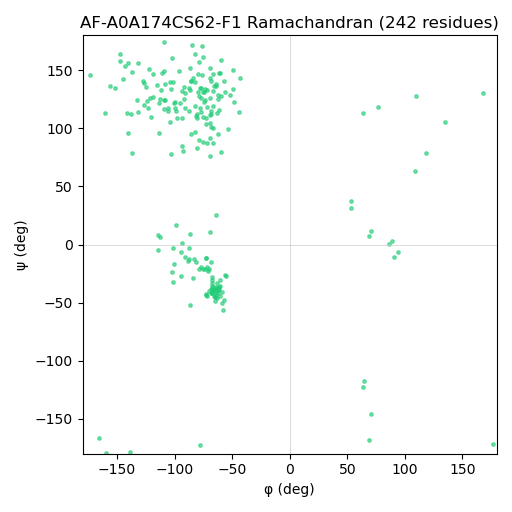1
ATOM 1507 O O . THR A 1 191 ? -5.696 6.569 2.288 1.00 97.69 191 THR A O 1
ATOM 1510 N N . PHE A 1 192 ? -3.473 6.584 2.549 1.00 98.19 192 PHE A N 1
ATOM 1511 C CA . PHE A 1 192 ? -3.144 7.168 1.255 1.00 98.19 192 PHE A CA 1
ATOM 1512 C C . PHE A 1 192 ? -2.151 6.294 0.492 1.00 98.19 192 PHE A C 1
ATOM 1514 O O . PHE A 1 192 ? -1.175 5.809 1.059 1.00 98.19 192 PHE A O 1
ATOM 1521 N N . LEU A 1 193 ? -2.361 6.142 -0.812 1.00 98.56 193 LEU A N 1
ATOM 1522 C CA . LEU A 1 193 ? -1.377 5.618 -1.750 1.00 98.56 193 LEU A CA 1
ATOM 1523 C C . LEU A 1 193 ? -0.581 6.787 -2.328 1.00 98.56 193 LEU A C 1
ATOM 1525 O O . LEU A 1 193 ? -1.159 7.723 -2.882 1.00 98.56 193 LEU A O 1
ATOM 1529 N N . VAL A 1 194 ? 0.742 6.725 -2.217 1.00 98.38 194 VAL A N 1
ATOM 1530 C CA . VAL A 1 194 ? 1.659 7.780 -2.660 1.00 98.38 194 VAL A CA 1
ATOM 1531 C C . VAL A 1 194 ? 2.589 7.215 -3.735 1.00 98.38 194 VAL A C 1
ATOM 1533 O O . VAL A 1 194 ? 3.236 6.195 -3.476 1.00 98.38 194 VAL A O 1
ATOM 1536 N N . PRO A 1 195 ? 2.690 7.850 -4.919 1.00 96.25 195 PRO A N 1
ATOM 1537 C CA . PRO A 1 195 ? 3.586 7.384 -5.974 1.00 96.25 195 PRO A CA 1
ATOM 1538 C C . PRO A 1 195 ? 5.055 7.531 -5.559 1.00 96.25 195 PRO A C 1
ATOM 1540 O O . PRO A 1 195 ? 5.414 8.467 -4.841 1.00 96.25 195 PRO A O 1
ATOM 1543 N N . GLY A 1 196 ? 5.902 6.612 -6.023 1.00 93.75 196 GLY A N 1
ATOM 1544 C CA . GLY A 1 196 ? 7.354 6.758 -5.941 1.00 93.75 196 GLY A CA 1
ATOM 1545 C C . GLY A 1 196 ? 7.883 7.741 -6.988 1.00 93.75 196 GLY A C 1
ATOM 1546 O O . GLY A 1 196 ? 7.161 8.206 -7.875 1.00 93.75 196 GLY A O 1
ATOM 1547 N N . ASN A 1 197 ? 9.164 8.085 -6.885 1.00 91.25 197 ASN A N 1
ATOM 1548 C CA . ASN A 1 197 ? 9.776 9.023 -7.818 1.00 91.25 197 ASN A CA 1
ATOM 1549 C C . ASN A 1 197 ? 10.089 8.334 -9.156 1.00 91.25 197 ASN A C 1
ATOM 1551 O O . ASN A 1 197 ? 10.896 7.409 -9.209 1.00 91.25 197 ASN A O 1
ATOM 1555 N N . GLY A 1 198 ? 9.465 8.791 -10.244 1.00 89.25 198 GLY A N 1
ATOM 1556 C CA . GLY A 1 198 ? 9.703 8.257 -11.590 1.00 89.25 198 GLY A CA 1
ATOM 1557 C C . GLY A 1 198 ? 9.160 6.842 -11.829 1.00 89.25 198 GLY A C 1
ATOM 1558 O O . GLY A 1 198 ? 9.485 6.233 -12.847 1.00 89.25 198 GLY A O 1
ATOM 1559 N N . THR A 1 199 ? 8.335 6.317 -10.923 1.00 94.25 199 THR A N 1
ATOM 1560 C CA . THR A 1 199 ? 7.725 4.985 -11.016 1.00 94.25 199 THR A CA 1
ATOM 1561 C C . THR A 1 199 ? 6.269 5.064 -11.470 1.00 94.25 199 THR A C 1
ATOM 1563 O O . THR A 1 199 ? 5.623 6.111 -11.399 1.00 94.25 199 THR A O 1
ATOM 1566 N N . LEU A 1 200 ? 5.741 3.948 -11.980 1.00 95.31 200 LEU A N 1
ATOM 1567 C CA . LEU A 1 200 ? 4.385 3.866 -12.520 1.00 95.31 200 LEU A CA 1
ATOM 1568 C C . LEU A 1 200 ? 3.532 2.949 -11.648 1.00 95.31 200 LEU A C 1
ATOM 1570 O O . LEU A 1 200 ? 3.531 1.734 -11.808 1.00 95.31 200 LEU A O 1
ATOM 1574 N N . THR A 1 201 ? 2.788 3.562 -10.734 1.00 97.62 201 THR A N 1
ATOM 1575 C CA . THR A 1 201 ? 1.738 2.900 -9.951 1.00 97.62 201 THR A CA 1
ATOM 1576 C C . THR A 1 201 ? 0.383 3.243 -10.550 1.00 97.62 201 THR A C 1
ATOM 1578 O O . THR A 1 201 ? 0.158 4.392 -10.935 1.00 97.62 201 THR A O 1
ATOM 1581 N N . TYR A 1 202 ? -0.530 2.278 -10.614 1.00 98.12 202 TYR A N 1
ATOM 1582 C CA . TYR A 1 202 ? -1.890 2.510 -11.091 1.00 98.12 202 TYR A CA 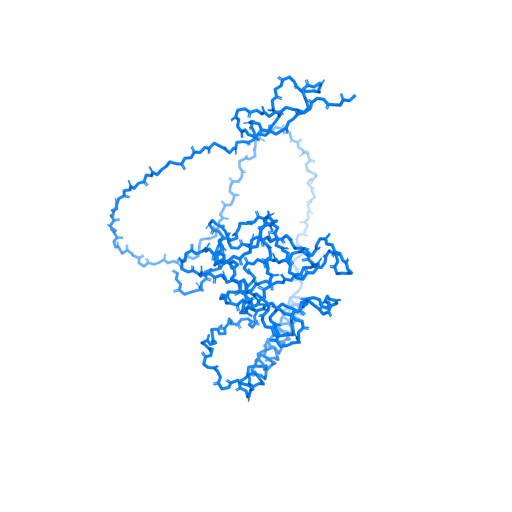1
ATOM 1583 C C . TYR A 1 202 ? -2.897 2.279 -9.968 1.00 98.12 202 TYR A C 1
ATOM 1585 O O . TYR A 1 202 ? -2.807 1.322 -9.200 1.00 98.12 202 TYR A O 1
ATOM 1593 N N . TYR A 1 203 ? -3.880 3.165 -9.877 1.00 97.31 203 TYR A N 1
ATOM 1594 C CA . TYR A 1 203 ? -4.961 3.120 -8.904 1.00 97.31 203 TYR A CA 1
ATOM 1595 C C . TYR A 1 203 ? -6.286 3.127 -9.660 1.00 97.31 203 TYR A C 1
ATOM 1597 O O . TYR A 1 203 ? -6.523 3.998 -10.494 1.00 97.31 203 TYR A O 1
ATOM 1605 N N . LYS A 1 204 ? -7.130 2.113 -9.426 1.00 92.62 204 LYS A N 1
ATOM 1606 C CA . LYS A 1 204 ? -8.408 1.927 -10.149 1.00 92.62 204 LYS A CA 1
ATOM 1607 C C . LYS A 1 204 ? -8.275 1.927 -11.686 1.00 92.62 204 LYS A C 1
ATOM 1609 O O . LYS A 1 204 ? -9.209 2.290 -12.392 1.00 92.62 204 LYS A O 1
ATOM 1614 N N . GLY A 1 205 ? -7.134 1.460 -12.198 1.00 91.50 205 GLY A N 1
ATOM 1615 C CA . GLY A 1 205 ? -6.843 1.370 -13.634 1.00 91.50 205 GLY A CA 1
ATOM 1616 C C . GLY A 1 205 ? -6.267 2.647 -14.257 1.00 91.50 205 GLY A C 1
ATOM 1617 O O . GLY A 1 205 ? -5.959 2.649 -15.446 1.00 91.50 205 GLY A O 1
ATOM 1618 N N . GLU A 1 206 ? -6.076 3.713 -13.478 1.0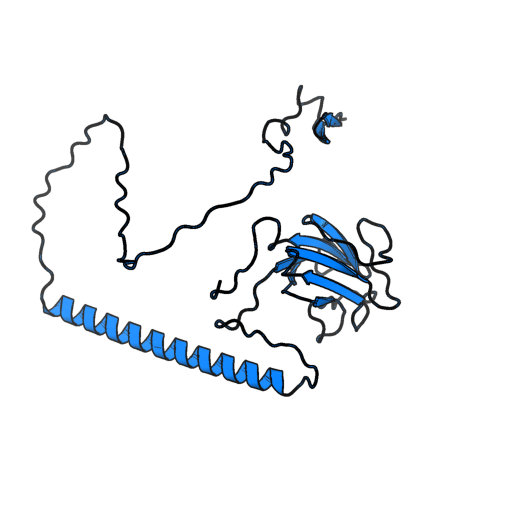0 95.19 206 GLU A N 1
ATOM 1619 C CA . GLU A 1 206 ? -5.478 4.966 -13.941 1.00 95.19 206 GLU A CA 1
ATOM 1620 C C . GLU A 1 206 ? -4.100 5.187 -13.316 1.00 95.19 206 GLU A C 1
ATOM 1622 O O . GLU A 1 206 ? -3.844 4.787 -12.181 1.00 95.19 206 GLU A O 1
ATOM 1627 N N . MET A 1 207 ? -3.194 5.834 -14.052 1.00 96.62 207 MET A N 1
ATOM 1628 C CA . MET A 1 207 ? -1.864 6.170 -13.539 1.00 96.62 207 MET A CA 1
ATOM 1629 C C . MET A 1 207 ? -1.982 7.125 -12.344 1.00 96.62 207 MET A C 1
ATOM 1631 O O . MET A 1 207 ? -2.540 8.219 -12.462 1.00 96.62 207 MET A O 1
ATOM 1635 N N . LEU A 1 208 ? -1.387 6.742 -11.217 1.00 96.75 208 LEU A N 1
ATOM 1636 C CA . LEU A 1 208 ? -1.328 7.547 -10.007 1.00 96.75 208 LEU A CA 1
ATOM 1637 C C . LEU A 1 208 ? -0.351 8.713 -10.199 1.00 96.75 208 LEU A C 1
ATOM 1639 O O . LEU A 1 208 ? 0.860 8.525 -10.263 1.00 96.75 208 LEU A O 1
ATOM 1643 N N . ARG A 1 209 ? -0.879 9.936 -10.295 1.00 91.56 209 ARG A N 1
ATOM 1644 C CA . ARG A 1 209 ? -0.065 11.153 -10.489 1.00 91.56 209 ARG A CA 1
ATOM 1645 C C . ARG A 1 209 ? 0.279 11.873 -9.191 1.00 91.56 209 ARG A C 1
ATOM 1647 O O . ARG A 1 209 ? 1.270 12.588 -9.129 1.00 91.56 209 ARG A O 1
ATOM 1654 N N . GLN A 1 210 ? -0.564 11.715 -8.181 1.00 93.38 210 GLN A N 1
ATOM 1655 C CA . GLN A 1 210 ? -0.481 12.396 -6.894 1.00 93.38 210 GLN A CA 1
ATOM 1656 C C . GLN A 1 210 ? -1.018 11.465 -5.803 1.00 93.38 210 GLN A C 1
ATOM 1658 O O . GLN A 1 210 ? -1.706 10.500 -6.147 1.00 93.38 210 GLN A O 1
ATOM 1663 N N . PRO A 1 211 ? -0.748 11.738 -4.514 1.00 96.88 211 PRO A N 1
ATOM 1664 C CA . PRO A 1 211 ? -1.343 10.981 -3.423 1.00 96.88 211 PRO A CA 1
ATOM 1665 C C . PRO A 1 211 ? -2.862 10.841 -3.580 1.00 96.88 211 PRO A C 1
ATOM 1667 O O . PRO A 1 211 ? -3.551 11.813 -3.899 1.00 96.88 211 PRO A O 1
ATOM 1670 N N . GLN A 1 212 ? -3.381 9.633 -3.378 1.00 97.38 212 GLN A N 1
ATOM 1671 C CA . GLN A 1 212 ? -4.816 9.337 -3.401 1.00 97.38 212 GLN A CA 1
ATOM 1672 C C . GLN A 1 212 ? -5.211 8.607 -2.128 1.00 97.38 212 GLN A C 1
ATOM 1674 O O . GLN A 1 212 ? -4.474 7.747 -1.654 1.00 97.38 212 GLN A O 1
ATOM 1679 N N . GLN A 1 213 ? -6.376 8.940 -1.581 1.00 97.19 213 GLN A N 1
ATOM 1680 C CA . GLN A 1 213 ? -6.933 8.204 -0.454 1.00 97.19 213 GLN A CA 1
ATOM 1681 C C . GLN A 1 213 ? -7.300 6.783 -0.903 1.00 97.19 213 GLN A C 1
ATOM 1683 O O . GLN A 1 213 ? -7.944 6.603 -1.936 1.00 97.19 213 GLN A O 1
ATOM 1688 N N . LEU A 1 214 ? -6.891 5.786 -0.123 1.00 96.56 214 LEU A N 1
ATOM 1689 C CA . LEU A 1 214 ? -7.287 4.396 -0.295 1.00 96.56 214 LEU A CA 1
ATOM 1690 C C . LEU A 1 214 ? -8.497 4.085 0.581 1.00 96.56 214 LEU A C 1
ATOM 1692 O O . LEU A 1 214 ? -8.489 4.348 1.783 1.00 96.56 214 LEU A O 1
ATOM 1696 N N . CYS A 1 215 ? -9.502 3.455 -0.017 1.00 95.94 215 CYS A N 1
ATOM 1697 C CA . CYS A 1 215 ? -10.638 2.874 0.686 1.00 95.94 215 CYS A CA 1
ATOM 1698 C C . CYS A 1 215 ? -10.559 1.347 0.644 1.00 95.94 215 CYS A C 1
ATOM 1700 O O . CYS A 1 215 ? -10.055 0.760 -0.318 1.00 95.94 215 CYS A O 1
ATOM 1702 N N . SER A 1 216 ? -11.084 0.689 1.677 1.00 97.31 216 SER A N 1
ATOM 1703 C CA . SER A 1 216 ? -11.122 -0.773 1.723 1.00 97.31 216 SER A CA 1
ATOM 1704 C C . SER A 1 216 ? -11.851 -1.345 0.494 1.00 97.31 216 SER A C 1
ATOM 1706 O O . SER A 1 216 ? -12.939 -0.901 0.129 1.00 97.31 216 SER A O 1
ATOM 1708 N N . GLY A 1 217 ? -11.237 -2.326 -0.166 1.00 97.50 217 GLY A N 1
ATOM 1709 C CA . GLY A 1 217 ? -11.684 -2.918 -1.428 1.00 97.50 217 GLY A CA 1
ATOM 1710 C C . GLY A 1 217 ? -11.069 -2.300 -2.690 1.00 97.50 217 GLY A C 1
ATOM 1711 O O . GLY A 1 217 ? -11.283 -2.834 -3.781 1.00 97.50 217 GLY A O 1
ATOM 1712 N N . ASP A 1 218 ? -10.300 -1.215 -2.580 1.00 98.12 218 ASP A N 1
ATOM 1713 C CA . ASP A 1 218 ? -9.695 -0.565 -3.741 1.00 98.12 218 ASP A CA 1
ATOM 1714 C C . ASP A 1 218 ? -8.586 -1.404 -4.391 1.00 98.12 218 ASP A C 1
ATOM 1716 O O . ASP A 1 218 ? -7.781 -2.054 -3.722 1.00 98.12 218 ASP A O 1
ATOM 1720 N N . ALA A 1 219 ? -8.521 -1.336 -5.724 1.00 97.94 219 ALA A N 1
ATOM 1721 C CA . ALA A 1 219 ? -7.500 -2.002 -6.520 1.00 97.94 219 ALA A CA 1
ATOM 1722 C C . ALA A 1 219 ? -6.281 -1.101 -6.763 1.00 97.94 219 ALA A C 1
ATOM 1724 O O . ALA A 1 219 ? -6.418 0.029 -7.247 1.00 97.94 219 ALA A O 1
ATOM 1725 N N . VAL A 1 220 ? -5.098 -1.655 -6.502 1.00 98.38 220 VAL A N 1
ATOM 1726 C CA . VAL A 1 220 ? -3.790 -1.026 -6.726 1.00 98.38 220 VAL A CA 1
ATOM 1727 C C . VAL A 1 220 ? -2.947 -1.945 -7.602 1.00 98.38 220 VAL A C 1
ATOM 1729 O O . VAL A 1 220 ? -2.913 -3.151 -7.376 1.00 98.38 220 VAL A O 1
ATOM 1732 N N . GLU A 1 221 ? -2.268 -1.394 -8.598 1.00 98.25 221 GLU A N 1
ATOM 1733 C CA . GLU A 1 221 ? -1.370 -2.137 -9.482 1.00 98.25 221 GLU A CA 1
ATOM 1734 C C . GLU A 1 221 ? 0.036 -1.534 -9.396 1.00 98.25 221 GLU A C 1
ATOM 1736 O O . GLU A 1 221 ? 0.227 -0.324 -9.548 1.00 98.25 221 GLU A O 1
ATOM 1741 N N . ILE A 1 222 ? 1.009 -2.394 -9.097 1.00 97.75 222 ILE A N 1
ATOM 1742 C CA . ILE A 1 222 ? 2.412 -2.059 -8.848 1.00 97.75 222 ILE A CA 1
ATOM 1743 C C . ILE A 1 222 ? 3.239 -3.032 -9.688 1.00 97.75 222 ILE A C 1
ATOM 1745 O O . ILE A 1 222 ? 3.192 -4.240 -9.455 1.00 97.75 222 ILE A O 1
ATOM 1749 N N . GLY A 1 223 ? 3.963 -2.522 -10.686 1.00 95.81 223 GLY A N 1
ATOM 1750 C CA . GLY A 1 223 ? 4.564 -3.382 -11.707 1.00 95.81 223 GLY A CA 1
ATOM 1751 C C . GLY A 1 223 ? 3.492 -4.116 -12.525 1.00 95.81 223 GLY A C 1
ATOM 1752 O O . GLY A 1 223 ? 2.633 -3.483 -13.134 1.00 95.81 223 GLY A O 1
ATOM 1753 N N . GLU A 1 224 ? 3.544 -5.446 -12.540 1.00 96.31 224 GLU A N 1
ATOM 1754 C CA . GLU A 1 224 ? 2.540 -6.344 -13.136 1.00 96.31 224 GLU A CA 1
ATOM 1755 C C . GLU A 1 224 ? 1.611 -6.976 -12.076 1.00 96.31 224 GLU A C 1
ATOM 1757 O O . GLU A 1 224 ? 0.653 -7.692 -12.400 1.00 96.31 224 GLU A O 1
ATOM 1762 N N . THR A 1 225 ? 1.862 -6.696 -10.796 1.00 97.50 225 THR A N 1
ATOM 1763 C CA . THR A 1 225 ? 1.117 -7.259 -9.672 1.00 97.50 225 THR A CA 1
ATOM 1764 C C . THR A 1 225 ? -0.047 -6.358 -9.271 1.00 97.50 225 THR A C 1
ATOM 1766 O O . THR A 1 225 ? 0.073 -5.140 -9.150 1.00 97.50 225 THR A O 1
ATOM 1769 N N . LYS A 1 226 ? -1.201 -6.979 -9.036 1.00 98.06 226 LYS A N 1
ATOM 1770 C CA . LYS A 1 226 ? -2.454 -6.355 -8.637 1.00 98.06 226 LYS A CA 1
ATOM 1771 C C . LYS A 1 226 ? -2.797 -6.749 -7.212 1.00 98.06 226 LYS A C 1
ATOM 1773 O O . LYS A 1 226 ? -2.815 -7.931 -6.859 1.00 98.06 226 LYS A O 1
ATOM 1778 N N . PHE A 1 227 ? -3.161 -5.746 -6.434 1.00 98.56 227 PHE A N 1
ATOM 1779 C CA . PHE A 1 227 ? -3.528 -5.854 -5.037 1.00 98.56 227 PHE A CA 1
ATOM 1780 C C . PHE A 1 227 ? -4.934 -5.318 -4.810 1.00 98.56 227 PHE A C 1
ATOM 1782 O O . PHE A 1 227 ? -5.391 -4.410 -5.506 1.00 98.56 227 PHE A O 1
ATOM 1789 N N . ILE A 1 228 ? -5.597 -5.871 -3.801 1.00 98.50 228 ILE A N 1
ATOM 1790 C CA . ILE A 1 228 ? -6.763 -5.266 -3.169 1.00 98.50 228 ILE A CA 1
ATOM 1791 C C . ILE A 1 228 ? -6.334 -4.774 -1.793 1.00 98.50 228 ILE A C 1
ATOM 1793 O O . ILE A 1 228 ? -5.807 -5.551 -0.994 1.00 98.50 228 ILE A O 1
ATOM 1797 N N . PHE A 1 229 ? -6.547 -3.491 -1.525 1.00 98.56 229 PHE A N 1
ATOM 1798 C CA . PHE A 1 229 ? -6.337 -2.922 -0.201 1.00 98.56 229 PHE A CA 1
ATOM 1799 C C . PHE A 1 229 ? -7.512 -3.271 0.710 1.00 98.56 229 PHE A C 1
ATOM 1801 O O . PHE A 1 229 ? -8.664 -3.138 0.309 1.00 98.56 229 PHE A O 1
ATOM 1808 N N . ILE A 1 230 ? -7.234 -3.699 1.938 1.00 98.38 230 ILE A N 1
ATOM 1809 C CA . ILE A 1 230 ? -8.237 -3.959 2.971 1.00 98.38 230 ILE A CA 1
ATOM 1810 C C . ILE A 1 230 ? -7.851 -3.167 4.211 1.00 98.38 230 ILE A C 1
ATOM 1812 O O . ILE A 1 230 ? -6.783 -3.398 4.777 1.00 98.38 230 ILE A O 1
ATOM 1816 N N . SER A 1 231 ? -8.723 -2.267 4.659 1.00 97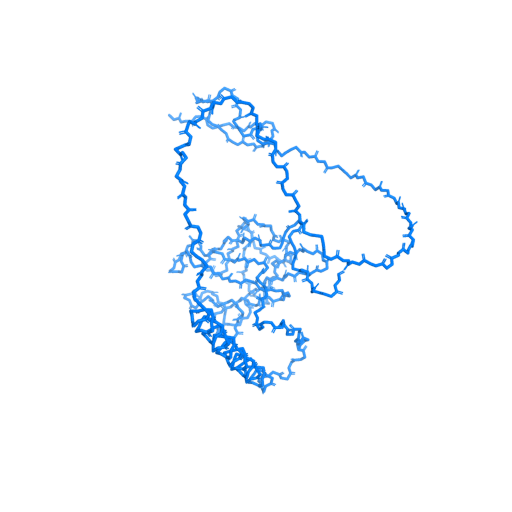.62 231 SER A N 1
ATOM 1817 C CA . SER A 1 231 ? -8.446 -1.482 5.860 1.00 97.62 231 SER A CA 1
ATOM 1818 C C . SER A 1 231 ? -8.879 -2.204 7.139 1.00 97.62 231 SER A C 1
ATOM 1820 O O . SER A 1 231 ? -10.009 -2.708 7.252 1.00 97.62 231 SER A O 1
ATOM 1822 N N . PHE A 1 232 ? -7.985 -2.219 8.130 1.00 97.50 232 PHE A N 1
ATOM 1823 C CA . PHE A 1 232 ? -8.363 -2.482 9.514 1.00 97.50 232 PHE A CA 1
ATOM 1824 C C . PHE A 1 232 ? -8.783 -1.183 10.206 1.00 97.50 232 PHE A C 1
ATOM 1826 O O . PHE A 1 232 ? -9.880 -1.135 10.764 1.00 97.50 232 PHE A O 1
ATOM 1833 N N . CYS A 1 233 ? -7.941 -0.148 10.141 1.00 94.62 233 CYS A N 1
ATOM 1834 C CA . CYS A 1 233 ? -8.223 1.165 10.712 1.00 94.62 233 CYS A CA 1
ATOM 1835 C C . CYS A 1 233 ? -9.087 1.992 9.750 1.00 94.62 233 CYS A C 1
ATOM 1837 O O . CYS A 1 233 ? -8.603 2.555 8.770 1.00 94.62 233 CYS A O 1
ATOM 1839 N N . GLU A 1 234 ? -10.397 1.996 9.981 1.00 88.75 234 GLU A N 1
ATOM 1840 C CA . GLU A 1 234 ? -11.379 2.694 9.150 1.00 88.75 234 GLU A CA 1
ATOM 1841 C C . GLU A 1 234 ? -12.632 2.995 9.977 1.00 88.75 234 GLU A C 1
ATOM 1843 O O . GLU A 1 234 ? -13.126 2.132 10.716 1.00 88.75 234 GLU A O 1
ATOM 1848 N N . GLY A 1 235 ? -13.160 4.212 9.838 1.00 87.56 235 GLY A N 1
ATOM 1849 C CA . GLY A 1 235 ? -14.311 4.674 10.611 1.00 87.56 235 GLY A CA 1
ATOM 1850 C C . GLY A 1 235 ? -13.981 4.755 12.102 1.00 87.56 235 GLY A C 1
ATOM 1851 O O . GLY A 1 235 ? -13.109 5.516 12.504 1.00 87.56 235 GLY A O 1
ATOM 1852 N N . GLU A 1 236 ? -14.671 3.961 12.919 1.00 89.75 236 GLU A N 1
ATOM 1853 C CA . GLU A 1 236 ? -14.466 3.916 14.376 1.00 89.75 236 GLU A CA 1
ATOM 1854 C C . GLU A 1 236 ? -13.297 3.010 14.798 1.00 89.75 236 GLU A C 1
ATOM 1856 O O . GLU A 1 236 ? -12.878 3.034 15.955 1.00 89.75 236 GLU A O 1
ATOM 1861 N N . ARG A 1 237 ? -12.767 2.186 13.883 1.00 93.19 237 ARG A N 1
ATOM 1862 C CA . ARG A 1 237 ? -11.640 1.294 14.181 1.00 93.19 237 ARG A CA 1
ATOM 1863 C C . ARG A 1 237 ? -10.342 2.086 14.117 1.00 93.19 237 ARG A C 1
ATOM 1865 O O . ARG A 1 237 ? -9.938 2.496 13.033 1.00 93.19 237 ARG A O 1
ATOM 1872 N N . VAL A 1 238 ? -9.707 2.263 15.270 1.00 93.19 238 VAL A N 1
ATOM 1873 C CA . VAL A 1 238 ? -8.392 2.890 15.444 1.00 93.19 238 VAL A CA 1
ATOM 1874 C C . VAL A 1 238 ? -7.687 2.168 16.588 1.00 93.19 238 VAL A C 1
ATOM 1876 O O . VAL A 1 238 ? -8.331 1.796 17.573 1.00 93.19 238 VAL A O 1
ATOM 1879 N N . TRP A 1 239 ? -6.377 1.968 16.477 1.00 90.56 239 TRP A N 1
ATOM 1880 C CA . TRP A 1 239 ? -5.572 1.570 17.62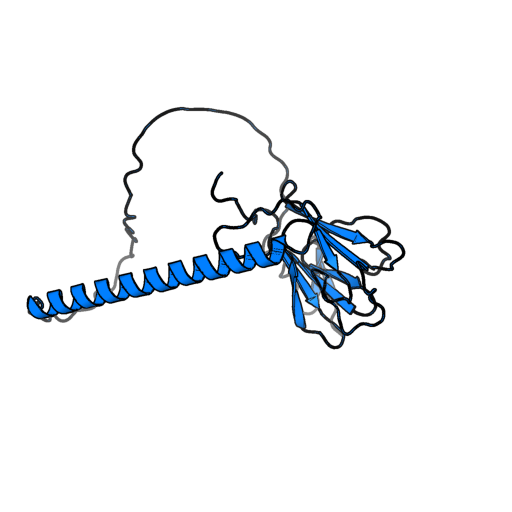9 1.00 90.56 239 TRP A CA 1
ATOM 1881 C C . TRP A 1 239 ? -5.441 2.760 18.571 1.00 90.56 239 TRP A C 1
ATOM 1883 O O . TRP A 1 239 ? -4.917 3.800 18.186 1.00 90.56 239 TRP A O 1
ATOM 1893 N N . LYS A 1 240 ? -5.945 2.617 19.794 1.00 81.75 240 LYS A N 1
ATOM 1894 C CA . LYS A 1 240 ? -5.731 3.612 20.842 1.00 81.75 240 LYS A CA 1
ATOM 1895 C C . LYS A 1 240 ? -4.407 3.321 21.528 1.00 81.75 240 LYS A C 1
ATOM 1897 O O . LYS A 1 240 ? -4.088 2.155 21.763 1.00 81.75 240 LYS A O 1
ATOM 1902 N N . ASN A 1 241 ? -3.671 4.371 21.865 1.00 69.38 241 ASN A N 1
ATOM 1903 C CA . ASN A 1 241 ? -2.603 4.242 22.844 1.00 69.38 241 ASN A CA 1
ATOM 1904 C C . ASN A 1 241 ? -3.264 3.982 24.202 1.00 69.38 241 ASN A C 1
ATOM 1906 O O . ASN A 1 241 ? -4.297 4.577 24.496 1.00 69.38 241 ASN A O 1
ATOM 1910 N N . GLU A 1 242 ? -2.698 3.102 25.024 1.00 60.06 242 GLU A N 1
ATOM 1911 C CA . GLU A 1 242 ? -3.260 2.757 26.343 1.00 60.06 242 GLU A CA 1
ATOM 1912 C C . GLU A 1 242 ? -3.172 3.916 27.370 1.00 60.06 242 GLU A C 1
ATOM 1914 O O . GLU A 1 242 ? -3.462 3.723 28.547 1.00 60.06 242 GLU A O 1
ATOM 1919 N N . GLU A 1 243 ? -2.826 5.131 26.927 1.00 48.22 243 GLU A N 1
ATOM 1920 C CA . GLU A 1 243 ? -2.598 6.325 27.753 1.00 48.22 243 GLU A CA 1
ATOM 1921 C C . GLU A 1 243 ? -3.607 7.480 27.525 1.00 48.22 243 GLU A C 1
ATOM 1923 O O . GLU A 1 243 ? -3.427 8.552 28.101 1.00 48.22 243 GLU A O 1
ATOM 1928 N N . GLU A 1 244 ? -4.684 7.285 26.747 1.00 35.75 244 GLU A N 1
ATOM 1929 C CA . GLU A 1 244 ? -5.808 8.247 26.592 1.00 35.75 244 GLU A CA 1
ATOM 1930 C C . GLU A 1 244 ? -7.171 7.644 26.970 1.00 35.75 244 GLU A C 1
ATOM 1932 O O . GLU A 1 244 ? -7.975 8.366 27.605 1.00 35.75 244 GLU A O 1
#

Nearest PDB structures (foldseek):
  2g1l-assembly1_A  TM=8.591E-01  e=8.360E-07  Homo sapiens
  4egx-assembly2_C  TM=5.638E-01  e=1.178E-07  Homo sapiens
  4egx-assembly1_B  TM=5.766E-01  e=1.844E-07  Homo sapiens
  5djo-assembly1_A  TM=5.411E-01  e=4.270E-07  Mus musculus
  5fwh-assembly1_A  TM=7.019E-01  e=2.372E-03  Geobacillus thermodenitrificans

Foldseek 3Di:
DFDWDADPVGDIDGVVPDVDDPVPVVDDDDDDDDDDDDDDDDDDDDDDDDDDDPPDDDDDDDDDDDPPDPDDPDDPPPVVVVVVVVVVVVVVVVVVVVVVVQVVVLVVVVVVVVVPDPDPDPPPQDPNNDFDFFWWWAWCDDPCHRDIQTDGAAKFFEFQAPPGSHHPPPFPLGHNGRQWIWHQDQVVLWIKTAGDDPHFKDWPNHTDPGIDTDDQQTWIDGRNIITGIHGQRDDPRHDDDPPD